Protein AF-0000000066388146 (afdb_homodimer)

Radius of gyration: 17.17 Å; Cα contacts (8 Å, |Δi|>4): 403; chains: 2; bounding box: 47×48×36 Å

Solvent-accessible surface area (backbone atoms only — not comparable to full-atom values): 10457 Å² total; per-residue (Å²): 80,28,38,55,74,48,93,90,42,74,44,71,33,37,72,32,62,56,79,49,31,42,35,30,10,71,33,68,68,30,52,75,68,66,46,73,73,48,70,45,66,35,81,46,42,77,46,71,41,80,37,94,48,93,62,68,28,23,29,33,42,31,33,81,86,48,74,44,47,35,25,22,86,36,68,52,50,33,52,38,50,51,52,51,50,48,44,47,59,49,56,54,54,55,24,60,58,92,80,30,38,55,74,47,94,89,40,75,43,73,35,37,73,31,62,55,81,50,29,41,35,30,12,72,34,68,69,30,52,76,68,64,47,73,71,48,69,46,66,36,79,47,42,77,46,71,42,81,37,94,48,93,60,69,28,22,30,33,44,31,34,83,84,47,74,45,46,35,25,21,87,36,67,51,50,33,52,38,49,50,51,52,50,48,44,49,60,49,56,54,52,59,19,54,63,92

Organism: Mus musculus (NCBI:txid10090)

Nearest PDB structures (foldseek):
  5wg4-assembly1_A  TM=7.773E-01  e=2.351E-04  Homo sapiens
  7k7z-assembly1_A  TM=7.798E-01  e=4.493E-04  Homo sapiens
  2rov-assembly1_A  TM=7.587E-01  e=9.107E-04  Rattus norvegicus
  7lc1-assembly1_B  TM=6.701E-01  e=1.537E-02  Homo sapiens
  8ozz-assembly1_A  TM=7.486E-01  e=7.104E-02  Trypanosoma cruzi

Secondary structure (DSSP, 8-state):
-EEEEETTEEEE-EEEE-SSEEEEESSHHHHHHT-EEEEEEGGGEEEEEE---SSSEEEEEEESS-EEEEEESSHHHHHHHHHHHHHHHS--------/-EEEEETTEEEE-EEEE-SSEEEEESSHHHHHHT-EEEEEEGGGEEEEEE---SSSEEEEEEESS-EEEEEESSHHHHHHHHHHHHHHHS--------

pLDDT: mean 89.86, std 14.62, range [28.53, 97.94]

InterPro domains:
  IPR001849 Pleckstrin homology domain [PF00169] (9-89)
  IPR001849 Pleckstrin homology domain [PS50003] (1-90)
  IPR001849 Pleckstrin homology domain [SM00233] (1-92)
  IPR011993 PH-like domain superfamily [G3DSA:2.30.29.30] (5-94)
  IPR039597 Myosin phosphatase-RhoA interacting protein, PH domain [cd13275] (6-98)
  IPR052223 Actin Cytoskeleton Regulatory [PTHR17271] (1-98)

Foldseek 3Di:
DWWDDDVPDIADWQWDDDLFKIWTHNDPVCVVVVPTPDIDGLQQWDAKAWDDDPQETWIWTDGPVDIIIDHDNYPVVSVVVRVVSVCSNDVPPDPPPD/DWWDDPVPDTADWQWDDDLFKIWTHNDPVCVVVVPTPDIDGLQQWDAKAWDDDPQETWIWTDGPVDIIIDHDNYPVVSVVVRVVSVCSNPVPDDPPPD

Sequence (196 aa):
MSILDEPGEWKKHWFVLTDSSLKYYRDSTAEEADELDGEIDLRSCTDVTEYAVQRNYGFQIHTKDAVYTLSAMTSGIRRNWIEALRKTVRPTSAPDVTMSILDEPGEWKKHWFVLTDSSLKYYRDSTAEEADELDGEIDLRSCTDVTEYAVQRNYGFQIHTKDAVYTLSAMTSGIRRNWIEALRKTVRPTSAPDVT

Structure (mmCIF, N/CA/C/O backbone):
data_AF-0000000066388146-model_v1
#
loop_
_entity.id
_entity.type
_entity.pdbx_description
1 polymer 'TRIO and F-actin binding protein'
#
loop_
_atom_site.group_PDB
_atom_site.id
_atom_site.type_symbol
_atom_site.label_atom_id
_atom_site.label_alt_id
_atom_site.label_comp_id
_atom_site.label_asym_id
_atom_site.label_entity_id
_atom_site.label_seq_id
_atom_site.pdbx_PDB_ins_code
_atom_site.Cartn_x
_atom_site.Cartn_y
_atom_site.Cartn_z
_atom_site.occupancy
_atom_site.B_iso_or_equiv
_atom_site.auth_seq_id
_atom_site.auth_comp_id
_atom_site.auth_asym_id
_atom_site.auth_atom_id
_atom_site.pdbx_PDB_model_num
ATOM 1 N N . MET A 1 1 ? 7.547 -6.219 -1.308 1 93.56 1 MET A N 1
ATOM 2 C CA . MET A 1 1 ? 6.855 -7.449 -0.934 1 93.56 1 MET A CA 1
ATOM 3 C C . MET A 1 1 ? 7.336 -8.617 -1.784 1 93.56 1 MET A C 1
ATOM 5 O O . MET A 1 1 ? 7.891 -8.422 -2.867 1 93.56 1 MET A O 1
ATOM 9 N N . SER A 1 2 ? 7.188 -9.883 -1.142 1 96.44 2 SER A N 1
ATOM 10 C CA . SER A 1 2 ? 7.617 -11.078 -1.865 1 96.44 2 SER A CA 1
ATOM 11 C C . SER A 1 2 ? 6.453 -12.031 -2.09 1 96.44 2 SER A C 1
ATOM 13 O O . SER A 1 2 ? 5.477 -12.023 -1.334 1 96.44 2 SER A O 1
ATOM 15 N N . ILE A 1 3 ? 6.629 -12.805 -3.176 1 96.44 3 ILE A N 1
ATOM 16 C CA . ILE A 1 3 ? 5.652 -13.844 -3.473 1 96.44 3 ILE A CA 1
ATOM 17 C C . ILE A 1 3 ? 6.352 -15.195 -3.578 1 96.44 3 ILE A C 1
ATOM 19 O O . ILE A 1 3 ? 7.465 -15.281 -4.102 1 96.44 3 ILE A O 1
ATOM 23 N N . LEU A 1 4 ? 5.613 -16.188 -3.029 1 94 4 LEU A N 1
ATOM 24 C CA . LEU A 1 4 ? 6.148 -17.547 -3.096 1 94 4 LEU A CA 1
ATOM 25 C C . LEU A 1 4 ? 5.871 -18.172 -4.457 1 94 4 LEU A C 1
ATOM 27 O O . LEU A 1 4 ? 4.715 -18.391 -4.824 1 94 4 LEU A O 1
ATOM 31 N N . ASP A 1 5 ? 6.777 -18.391 -5.363 1 85.31 5 ASP A N 1
ATOM 32 C CA . ASP A 1 5 ? 6.641 -18.953 -6.699 1 85.31 5 ASP A CA 1
ATOM 33 C C . ASP A 1 5 ? 6.75 -20.484 -6.672 1 85.31 5 ASP A C 1
ATOM 35 O O . ASP A 1 5 ? 5.836 -21.188 -7.105 1 85.31 5 ASP A O 1
ATOM 39 N N . GLU A 1 6 ? 7.812 -20.984 -6.57 1 77.12 6 GLU A N 1
ATOM 40 C CA . GLU A 1 6 ? 8.039 -22.406 -6.355 1 77.12 6 GLU A CA 1
ATOM 41 C C . GLU A 1 6 ? 8.156 -22.734 -4.867 1 77.12 6 GLU A C 1
ATOM 43 O O . GLU A 1 6 ? 8.469 -21.859 -4.059 1 77.12 6 GLU A O 1
ATOM 48 N N . PRO A 1 7 ? 7.691 -23.859 -4.684 1 74.81 7 PRO A N 1
ATOM 49 C CA . PRO A 1 7 ? 7.816 -24.203 -3.266 1 74.81 7 PRO A CA 1
ATOM 50 C C . PRO A 1 7 ? 9.188 -23.844 -2.693 1 74.81 7 PRO A C 1
ATOM 52 O O . PRO A 1 7 ? 10.211 -24.266 -3.236 1 74.81 7 PRO A O 1
ATOM 55 N N . GLY A 1 8 ? 9.078 -22.906 -1.815 1 82.44 8 GLY A N 1
ATOM 56 C CA . GLY A 1 8 ? 10.242 -22.578 -1.012 1 82.44 8 GLY A CA 1
ATOM 57 C C . GLY A 1 8 ? 10.992 -21.359 -1.524 1 82.44 8 GLY A C 1
ATOM 58 O O . GLY A 1 8 ? 11.906 -20.875 -0.865 1 82.44 8 GLY A O 1
ATOM 59 N N . 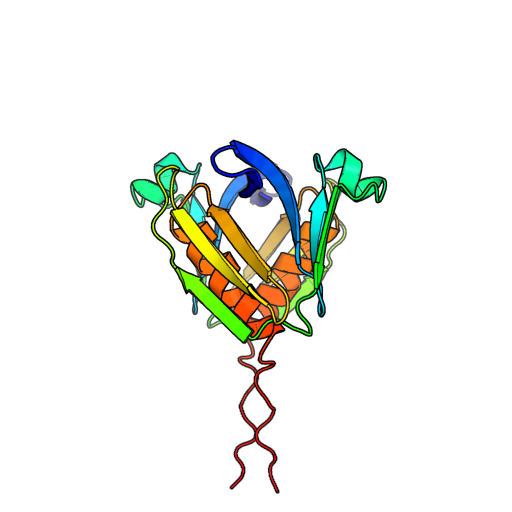GLU A 1 9 ? 10.695 -20.938 -2.703 1 92.19 9 GLU A N 1
ATOM 60 C CA . GLU A 1 9 ? 11.469 -19.797 -3.213 1 92.19 9 GLU A CA 1
ATOM 61 C C . GLU A 1 9 ? 10.656 -18.516 -3.154 1 92.19 9 GLU A C 1
ATOM 63 O O . GLU A 1 9 ? 9.594 -18.406 -3.764 1 92.19 9 GLU A O 1
ATOM 68 N N . TRP A 1 10 ? 11.156 -17.562 -2.395 1 94.88 10 TRP A N 1
ATOM 69 C CA . TRP A 1 10 ? 10.539 -16.25 -2.287 1 94.88 10 TRP A CA 1
ATOM 70 C C . TRP A 1 10 ? 11.156 -15.266 -3.277 1 94.88 10 TRP A C 1
ATOM 72 O O . TRP A 1 10 ? 12.383 -15.18 -3.383 1 94.88 10 TRP A O 1
ATOM 82 N N . LYS A 1 11 ? 10.375 -14.57 -4.059 1 95.94 11 LYS A N 1
ATOM 83 C CA . LYS A 1 11 ? 10.844 -13.547 -4.988 1 95.94 11 LYS A CA 1
ATOM 84 C C . LYS A 1 11 ? 10.219 -12.195 -4.684 1 95.94 11 LYS A C 1
ATOM 86 O O . LYS A 1 11 ? 9 -12.086 -4.512 1 95.94 11 LYS A O 1
ATOM 91 N N . LYS A 1 12 ? 11.102 -11.188 -4.57 1 95.19 12 LYS A N 1
ATOM 92 C CA . LYS A 1 12 ? 10.641 -9.828 -4.301 1 95.19 12 LYS A CA 1
ATOM 93 C C . LYS A 1 12 ? 10.094 -9.172 -5.566 1 95.19 12 LYS A C 1
ATOM 95 O O . LYS A 1 12 ? 10.672 -9.312 -6.645 1 95.19 12 LYS A O 1
ATOM 100 N N . HIS A 1 13 ? 8.914 -8.484 -5.516 1 96.69 13 HIS A N 1
ATOM 101 C CA . HIS A 1 13 ? 8.305 -7.77 -6.629 1 96.69 13 HIS A CA 1
ATOM 102 C C . HIS A 1 13 ? 7.699 -6.445 -6.172 1 96.69 13 HIS A C 1
ATOM 104 O O . HIS A 1 13 ? 7.527 -6.223 -4.973 1 96.69 13 HIS A O 1
ATOM 110 N N . TRP A 1 14 ? 7.566 -5.484 -7.164 1 95.75 14 TRP A N 1
ATOM 111 C CA . TRP A 1 14 ? 6.789 -4.262 -6.996 1 95.75 14 TRP A CA 1
ATOM 112 C C . TRP A 1 14 ? 5.309 -4.516 -7.25 1 95.75 14 TRP A C 1
ATOM 114 O O . TRP A 1 14 ? 4.91 -4.848 -8.367 1 95.75 14 TRP A O 1
ATOM 124 N N . PHE A 1 15 ? 4.457 -4.418 -6.18 1 97.12 15 PHE A N 1
ATOM 125 C CA . PHE A 1 15 ? 3.053 -4.789 -6.301 1 97.12 15 PHE A CA 1
ATOM 126 C C . PHE A 1 15 ? 2.176 -3.553 -6.453 1 97.12 15 PHE A C 1
ATOM 128 O O . PHE A 1 15 ? 2.408 -2.535 -5.797 1 97.12 15 PHE A O 1
ATOM 135 N N . VAL A 1 16 ? 1.188 -3.641 -7.348 1 96.56 16 VAL A N 1
ATOM 136 C CA . VAL A 1 16 ? 0.209 -2.582 -7.574 1 96.56 16 VAL A CA 1
ATOM 137 C C . VAL A 1 16 ? -1.199 -3.172 -7.578 1 96.56 16 VAL A C 1
ATOM 139 O O . VAL A 1 16 ? -1.485 -4.109 -8.328 1 96.56 16 VAL A O 1
ATOM 142 N N . LEU A 1 17 ? -2.033 -2.682 -6.707 1 95.19 17 LEU A N 1
ATOM 143 C CA . LEU A 1 17 ? -3.418 -3.131 -6.605 1 95.19 17 LEU A CA 1
ATOM 144 C C . LEU A 1 17 ? -4.32 -2.328 -7.539 1 95.19 17 LEU A C 1
ATOM 146 O O . LEU A 1 17 ? -4.234 -1.098 -7.586 1 95.19 17 LEU A O 1
ATOM 150 N N . THR A 1 18 ? -5.078 -2.957 -8.344 1 92 18 THR A N 1
ATOM 151 C CA . THR A 1 18 ? -6.125 -2.346 -9.156 1 92 18 THR A CA 1
ATOM 152 C C . THR A 1 18 ? -7.504 -2.793 -8.695 1 92 18 THR A C 1
ATOM 154 O O . THR A 1 18 ? -7.629 -3.484 -7.68 1 92 18 THR A O 1
ATOM 157 N N . ASP A 1 19 ? -8.562 -2.451 -9.375 1 87.5 19 ASP A N 1
ATOM 158 C CA . ASP A 1 19 ? -9.93 -2.805 -9 1 87.5 19 ASP A CA 1
ATOM 159 C C . ASP A 1 19 ? -10.172 -4.305 -9.148 1 87.5 19 ASP A C 1
ATOM 161 O O . ASP A 1 19 ? -10.992 -4.879 -8.438 1 87.5 19 ASP A O 1
ATOM 165 N N . SER A 1 20 ? -9.383 -4.852 -10.047 1 91.69 20 SER A N 1
ATOM 166 C CA . SER A 1 20 ? -9.742 -6.238 -10.328 1 91.69 20 SER A CA 1
ATOM 167 C C . SER A 1 20 ? -8.531 -7.156 -10.25 1 91.69 20 SER A C 1
ATOM 169 O O . SER A 1 20 ? -8.648 -8.367 -10.445 1 91.69 20 SER A O 1
ATOM 171 N N . SER A 1 21 ? -7.406 -6.531 -9.969 1 95.62 21 SER A N 1
ATOM 172 C CA . SER A 1 21 ? -6.23 -7.395 -9.992 1 95.62 21 SER A CA 1
ATOM 173 C C . SER A 1 21 ? -5.113 -6.836 -9.117 1 95.62 21 SER A C 1
ATOM 175 O O . SER A 1 21 ? -5.121 -5.652 -8.773 1 95.62 21 SER A O 1
ATOM 177 N N . LEU A 1 22 ? -4.332 -7.734 -8.656 1 96.75 22 LEU A N 1
ATOM 178 C CA . LEU A 1 22 ? -3.035 -7.395 -8.078 1 96.75 22 LEU A CA 1
ATOM 179 C C . LEU A 1 22 ? -1.907 -7.684 -9.062 1 96.75 22 LEU A C 1
ATOM 181 O O . LEU A 1 22 ? -1.628 -8.844 -9.375 1 96.75 22 LEU A O 1
ATOM 185 N N . LYS A 1 23 ? -1.319 -6.609 -9.531 1 97.5 23 LYS A N 1
ATOM 186 C CA . LYS A 1 23 ? -0.214 -6.734 -10.477 1 97.5 23 LYS A CA 1
ATOM 187 C C . LYS A 1 23 ? 1.132 -6.617 -9.766 1 97.5 23 LYS A C 1
ATOM 189 O O . LYS A 1 23 ? 1.255 -5.902 -8.773 1 97.5 23 LYS A O 1
ATOM 194 N N . TYR A 1 24 ? 2.115 -7.379 -10.32 1 97.62 24 TYR A N 1
ATOM 195 C CA . TYR A 1 24 ? 3.436 -7.23 -9.719 1 97.62 24 TYR A CA 1
ATOM 196 C C . TYR A 1 24 ? 4.52 -7.184 -10.789 1 97.62 24 TYR A C 1
ATOM 198 O O . TYR A 1 24 ? 4.398 -7.832 -11.828 1 97.62 24 TYR A O 1
ATOM 206 N N . TYR A 1 25 ? 5.461 -6.371 -10.531 1 97.81 25 TYR A N 1
ATOM 207 C CA . TYR A 1 25 ? 6.574 -6.031 -11.414 1 97.81 25 TYR A CA 1
ATOM 208 C C . TYR A 1 25 ? 7.91 -6.316 -10.734 1 97.81 25 TYR A C 1
ATOM 210 O O . TYR A 1 25 ? 7.984 -6.414 -9.508 1 97.81 25 TYR A O 1
ATOM 218 N N . ARG A 1 26 ? 8.945 -6.398 -11.586 1 97.5 26 ARG A N 1
ATOM 219 C CA . ARG A 1 26 ? 10.289 -6.621 -11.055 1 97.5 26 ARG A CA 1
ATOM 220 C C . ARG A 1 26 ? 10.695 -5.496 -10.109 1 97.5 26 ARG A C 1
ATOM 222 O O . ARG A 1 26 ? 11.305 -5.742 -9.07 1 97.5 26 ARG A O 1
ATOM 229 N N . ASP A 1 27 ? 10.445 -4.219 -10.531 1 96.44 27 ASP A N 1
ATOM 230 C CA . ASP A 1 27 ? 10.766 -3.014 -9.766 1 96.44 27 ASP A CA 1
ATOM 231 C C . ASP A 1 27 ? 9.93 -1.827 -10.234 1 96.44 27 ASP A C 1
ATOM 233 O O . ASP A 1 27 ? 9.062 -1.978 -11.102 1 96.44 27 ASP A O 1
ATOM 237 N N . SER A 1 28 ? 10.195 -0.655 -9.695 1 93.19 28 SER A N 1
ATOM 238 C CA . SER A 1 28 ? 9.43 0.546 -10 1 93.19 28 SER A CA 1
ATOM 239 C C . SER A 1 28 ? 9.609 0.959 -11.461 1 93.19 28 SER A C 1
ATOM 241 O O . SE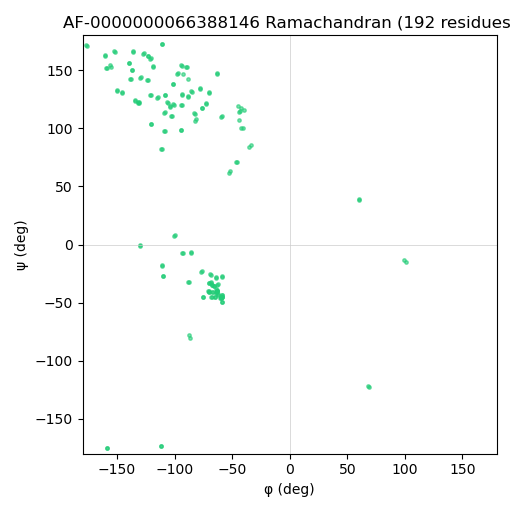R A 1 28 ? 8.672 1.459 -12.086 1 93.19 28 SER A O 1
ATOM 243 N N . THR A 1 29 ? 10.859 0.737 -11.961 1 96.75 29 THR A N 1
ATOM 244 C CA . THR A 1 29 ? 11.125 1.07 -13.359 1 96.75 29 THR A CA 1
ATOM 245 C C . THR A 1 29 ? 10.281 0.202 -14.289 1 96.75 29 THR A C 1
ATOM 247 O O . THR A 1 29 ? 9.766 0.685 -15.297 1 96.75 29 THR A O 1
ATOM 250 N N . ALA A 1 30 ? 10.188 -1.043 -13.945 1 97.56 30 ALA A N 1
ATOM 251 C CA . ALA A 1 30 ? 9.359 -1.96 -14.719 1 97.56 30 ALA A CA 1
ATOM 252 C C . ALA A 1 30 ? 7.887 -1.552 -14.672 1 97.56 30 ALA A C 1
ATOM 254 O O . ALA A 1 30 ? 7.16 -1.703 -15.656 1 97.56 30 ALA A O 1
ATOM 255 N N . GLU A 1 31 ? 7.383 -1.091 -13.516 1 96.5 31 GLU A N 1
ATOM 256 C CA . GLU A 1 31 ? 6.008 -0.601 -13.422 1 96.5 31 GLU A CA 1
ATOM 257 C C . GLU A 1 31 ? 5.77 0.562 -14.375 1 96.5 31 GLU A C 1
ATOM 259 O O . GLU A 1 31 ? 4.762 0.59 -15.086 1 96.5 31 GLU A O 1
ATOM 264 N N . GLU A 1 32 ? 6.723 1.479 -14.375 1 93.94 32 GLU A N 1
ATOM 265 C CA . GLU A 1 32 ? 6.613 2.641 -15.25 1 93.94 32 GLU A CA 1
ATOM 266 C C . GLU A 1 32 ? 6.613 2.225 -16.719 1 93.94 32 GLU A C 1
ATOM 268 O O . GLU A 1 32 ? 5.934 2.842 -17.547 1 93.94 32 GLU A O 1
ATOM 273 N N . ALA A 1 33 ? 7.324 1.23 -17.047 1 96.94 33 ALA A N 1
ATOM 274 C CA . ALA A 1 33 ? 7.422 0.725 -18.406 1 96.94 33 ALA A CA 1
ATOM 275 C C . ALA A 1 33 ? 6.297 -0.26 -18.703 1 96.94 33 ALA A C 1
ATOM 277 O O . ALA A 1 33 ? 6.164 -0.733 -19.844 1 96.94 33 ALA A O 1
ATOM 278 N N . ASP A 1 34 ? 5.531 -0.61 -17.719 1 95.81 34 ASP A N 1
ATOM 279 C CA . ASP A 1 34 ? 4.434 -1.568 -17.812 1 95.81 34 ASP A CA 1
ATOM 280 C C . ASP A 1 34 ? 4.941 -2.941 -18.25 1 95.81 34 ASP A C 1
ATOM 282 O O . ASP A 1 34 ? 4.355 -3.574 -19.125 1 95.81 34 ASP A O 1
ATOM 286 N N . GLU A 1 35 ? 6.059 -3.264 -17.719 1 97.94 35 GLU A N 1
ATOM 287 C CA . GLU A 1 35 ? 6.641 -4.586 -17.922 1 97.94 35 GLU A CA 1
ATOM 288 C C . GLU A 1 35 ? 6.266 -5.535 -16.781 1 97.94 35 GLU A C 1
ATOM 290 O O . GLU A 1 35 ? 7.016 -5.684 -15.812 1 97.94 35 GLU A O 1
ATOM 295 N N . LEU A 1 36 ? 5.234 -6.387 -17.016 1 97 36 LEU A N 1
ATOM 296 C CA . LEU A 1 36 ? 4.562 -7.184 -15.992 1 97 36 LEU A CA 1
ATOM 297 C C . LEU A 1 36 ? 5.301 -8.5 -15.766 1 97 36 LEU A C 1
ATOM 299 O O . LEU A 1 36 ? 5.672 -9.18 -16.719 1 97 36 LEU A O 1
ATOM 303 N N . ASP A 1 37 ? 5.539 -8.812 -14.484 1 97.75 37 ASP A N 1
ATOM 304 C CA . ASP A 1 37 ? 6.023 -10.141 -14.125 1 97.75 37 ASP A CA 1
ATOM 305 C C . ASP A 1 37 ? 4.863 -11.109 -13.898 1 97.75 37 ASP A C 1
ATOM 307 O O . ASP A 1 37 ? 5.008 -12.32 -14.102 1 97.75 37 ASP A O 1
ATOM 311 N N . GLY A 1 38 ? 3.752 -10.633 -13.406 1 97.12 38 GLY A N 1
ATOM 312 C CA . GLY A 1 38 ? 2.584 -11.461 -13.141 1 97.12 38 GLY A CA 1
ATOM 313 C C . GLY A 1 38 ? 1.391 -10.664 -12.648 1 97.12 38 GLY A C 1
ATOM 314 O O . GLY A 1 38 ? 1.487 -9.453 -12.438 1 97.12 38 GLY A O 1
ATOM 315 N N . GLU A 1 39 ? 0.329 -11.32 -12.562 1 96.88 39 GLU A N 1
ATOM 316 C CA . GLU A 1 39 ? -0.93 -10.727 -12.133 1 96.88 39 GLU A CA 1
ATOM 317 C C . GLU A 1 39 ? -1.82 -11.75 -11.438 1 96.88 39 GLU A C 1
ATOM 319 O O . GLU A 1 39 ? -1.907 -12.898 -11.867 1 96.88 39 GLU A O 1
ATOM 324 N N . ILE A 1 40 ? -2.32 -11.359 -10.359 1 96.5 40 ILE A N 1
ATOM 325 C CA . ILE A 1 40 ? -3.32 -12.172 -9.672 1 96.5 40 ILE A CA 1
ATOM 326 C C . ILE A 1 40 ? -4.715 -11.602 -9.938 1 96.5 40 ILE A C 1
ATOM 328 O O . ILE A 1 40 ? -4.996 -10.453 -9.602 1 96.5 40 ILE A O 1
ATOM 332 N N . ASP A 1 41 ? -5.598 -12.398 -10.523 1 96.06 41 ASP A N 1
ATOM 333 C CA . ASP A 1 41 ? -6.973 -11.984 -10.797 1 96.06 41 ASP A CA 1
ATOM 334 C C . ASP A 1 41 ? -7.816 -12.008 -9.523 1 96.06 41 ASP A C 1
ATOM 336 O O . ASP A 1 41 ? -8.133 -13.086 -9.008 1 96.06 41 ASP A O 1
ATOM 340 N N . LEU A 1 42 ? -8.336 -10.852 -9.102 1 95.44 42 LEU A N 1
ATOM 341 C CA . LEU A 1 42 ? -9.031 -10.75 -7.82 1 95.44 42 LEU A CA 1
ATOM 342 C C . LEU A 1 42 ? -10.531 -10.945 -8.008 1 95.44 42 LEU A C 1
ATOM 344 O O . LEU A 1 42 ? -11.273 -11.086 -7.027 1 95.44 42 LEU A O 1
ATOM 348 N N . ARG A 1 43 ? -10.992 -11.023 -9.242 1 93.56 43 ARG A N 1
ATOM 349 C CA . ARG A 1 43 ? -12.406 -11.266 -9.508 1 93.56 43 ARG A CA 1
ATOM 350 C C . ARG A 1 43 ? -12.828 -12.641 -9 1 93.56 43 ARG A C 1
ATOM 352 O O . ARG A 1 43 ? -13.992 -12.852 -8.656 1 93.56 43 ARG A O 1
ATOM 359 N N . SER A 1 44 ? -11.797 -13.477 -9.008 1 94.5 44 SER A N 1
ATOM 360 C CA . SER A 1 44 ? -12.062 -14.836 -8.562 1 94.5 44 SER A CA 1
ATOM 361 C C . SER A 1 44 ? -11.602 -15.047 -7.121 1 94.5 44 SER A C 1
ATOM 363 O O . SER A 1 44 ? -11.555 -16.172 -6.637 1 94.5 44 SER A O 1
ATOM 365 N N . CYS A 1 45 ? -11.195 -13.977 -6.449 1 95.12 45 CYS A N 1
ATOM 366 C CA . CYS A 1 45 ? -10.703 -14.086 -5.078 1 95.12 45 CYS A CA 1
ATOM 367 C C . CYS A 1 45 ? -11.836 -14.422 -4.113 1 95.12 45 CYS A C 1
ATOM 369 O O . CYS A 1 45 ? -12.867 -13.75 -4.105 1 95.12 45 CYS A O 1
ATOM 371 N N . THR A 1 46 ? -11.578 -15.43 -3.277 1 95.31 46 THR A N 1
ATOM 372 C CA . THR A 1 46 ? -12.625 -15.875 -2.361 1 95.31 46 THR A CA 1
ATOM 373 C C . THR A 1 46 ? -12.273 -15.508 -0.922 1 95.31 46 THR A C 1
ATOM 375 O O . THR A 1 46 ? -13.156 -15.398 -0.072 1 95.31 46 THR A O 1
ATOM 378 N N . ASP A 1 47 ? -10.969 -15.406 -0.688 1 95.44 47 ASP A N 1
ATOM 379 C CA . ASP A 1 47 ? -10.555 -15.102 0.68 1 95.44 47 ASP A CA 1
ATOM 380 C C . ASP A 1 47 ? -9.148 -14.508 0.715 1 95.44 47 ASP A C 1
ATOM 382 O O . ASP A 1 47 ? -8.336 -14.781 -0.169 1 95.44 47 ASP A O 1
ATOM 386 N N . VAL A 1 48 ? -8.914 -13.68 1.771 1 96.94 48 VAL A N 1
ATOM 387 C CA . VAL A 1 48 ? -7.59 -13.172 2.102 1 96.94 48 VAL A CA 1
ATOM 388 C C . VAL A 1 48 ? -7.312 -13.375 3.59 1 96.94 48 VAL A C 1
ATOM 390 O O . VAL A 1 48 ? -8.086 -12.93 4.438 1 96.94 48 VAL A O 1
ATOM 393 N N . THR A 1 49 ? -6.227 -14.102 3.91 1 96.75 49 THR A N 1
ATOM 394 C CA . THR A 1 49 ? -5.992 -14.469 5.301 1 96.75 49 THR A CA 1
ATOM 395 C C . THR A 1 49 ? -4.523 -14.281 5.672 1 96.75 49 THR A C 1
ATOM 397 O O . THR A 1 49 ? -3.643 -14.398 4.816 1 96.75 49 THR A O 1
ATOM 400 N N . GLU A 1 50 ? -4.441 -14 6.918 1 96.75 50 GLU A N 1
ATOM 401 C CA . GLU A 1 50 ? -3.072 -14.094 7.418 1 96.75 50 GLU A CA 1
ATOM 402 C C . GLU A 1 50 ? -2.541 -15.516 7.309 1 96.75 50 GLU A C 1
ATOM 404 O O . GLU A 1 50 ? -3.316 -16.469 7.316 1 96.75 50 GLU A O 1
ATOM 409 N N . TYR A 1 51 ? -1.293 -15.68 7.086 1 96.75 51 TYR A N 1
ATOM 410 C CA . TYR A 1 51 ? -0.652 -16.984 6.949 1 96.75 51 TYR A CA 1
ATOM 411 C C . TYR A 1 51 ? 0.762 -16.953 7.52 1 96.75 51 TYR A C 1
ATOM 413 O O . TYR A 1 51 ? 1.543 -16.047 7.215 1 96.75 51 TYR A O 1
ATOM 421 N N . ALA A 1 52 ? 1.037 -17.938 8.352 1 94.12 52 ALA A N 1
ATOM 422 C CA . ALA A 1 52 ? 2.367 -18.016 8.953 1 94.12 52 ALA A CA 1
ATOM 423 C C . ALA A 1 52 ? 3.406 -18.453 7.93 1 94.12 52 ALA A C 1
ATOM 425 O O . ALA A 1 52 ? 3.246 -19.484 7.285 1 94.12 52 ALA A O 1
ATOM 426 N N . VAL A 1 53 ? 4.379 -17.625 7.738 1 93.81 53 VAL A N 1
ATOM 427 C CA . VAL A 1 53 ? 5.492 -17.984 6.867 1 93.81 53 VAL A CA 1
ATOM 428 C C . VAL A 1 53 ? 6.812 -17.812 7.609 1 93.81 53 VAL A C 1
ATOM 430 O O . VAL A 1 53 ? 6.855 -17.203 8.68 1 93.81 53 VAL A O 1
ATOM 433 N N . GLN A 1 54 ? 7.781 -18.391 7.027 1 87.81 54 GLN A N 1
ATOM 434 C CA . GLN A 1 54 ? 9.094 -18.344 7.656 1 87.81 54 GLN A CA 1
ATOM 435 C C . GLN A 1 54 ? 9.75 -16.984 7.445 1 87.81 54 GLN A C 1
ATOM 437 O O . GLN A 1 54 ? 10.633 -16.578 8.211 1 87.81 54 GLN A O 1
ATOM 442 N N . ARG A 1 55 ? 9.328 -16.328 6.43 1 86.62 55 ARG A N 1
ATOM 443 C CA . ARG A 1 55 ? 9.953 -15.062 6.043 1 86.62 55 ARG A CA 1
ATOM 444 C C . ARG A 1 55 ? 9.031 -13.883 6.352 1 86.62 55 ARG A C 1
ATOM 446 O O . ARG A 1 55 ? 8.164 -13.531 5.547 1 86.62 55 ARG A O 1
ATOM 453 N N . ASN A 1 56 ? 9.242 -13.227 7.488 1 93.31 56 ASN A N 1
ATOM 454 C CA . ASN A 1 56 ? 8.586 -11.984 7.887 1 93.31 56 ASN A CA 1
ATOM 455 C C . ASN A 1 56 ? 7.102 -12.211 8.172 1 93.31 56 ASN A C 1
ATOM 457 O O . ASN A 1 56 ? 6.75 -12.992 9.055 1 93.31 56 ASN A O 1
ATOM 461 N N . TYR A 1 57 ? 6.133 -11.414 7.391 1 96.75 57 TYR A N 1
ATOM 462 C CA . TYR A 1 57 ? 4.711 -11.422 7.711 1 96.75 57 TYR A CA 1
ATOM 463 C C . TYR A 1 57 ? 3.889 -11.914 6.523 1 96.75 57 TYR A C 1
ATOM 465 O O . TYR A 1 57 ? 3.561 -11.133 5.625 1 96.75 57 TYR A O 1
ATOM 473 N N . GLY A 1 58 ? 3.459 -13.07 6.602 1 97.31 58 GLY A N 1
ATOM 474 C CA . GLY A 1 58 ? 2.838 -13.711 5.453 1 97.31 58 GLY A CA 1
ATOM 475 C C . GLY A 1 58 ? 1.326 -13.586 5.441 1 97.31 58 GLY A C 1
ATOM 476 O O . GLY A 1 58 ? 0.705 -13.406 6.492 1 97.31 58 GLY A O 1
ATOM 477 N N . PHE A 1 59 ? 0.725 -13.656 4.238 1 97.88 59 PHE A N 1
ATOM 478 C CA . PHE A 1 59 ? -0.711 -13.773 4.016 1 97.88 59 PHE A CA 1
ATOM 479 C C . PHE A 1 59 ? -0.998 -14.484 2.695 1 97.88 59 PHE A C 1
ATOM 481 O O . PHE A 1 59 ? -0.098 -14.664 1.872 1 97.88 59 PHE A O 1
ATOM 488 N N . GLN A 1 60 ? -2.25 -14.875 2.564 1 97.75 60 GLN A N 1
ATOM 489 C CA . GLN A 1 60 ? -2.604 -15.633 1.371 1 97.75 60 GLN A CA 1
ATOM 490 C C . GLN A 1 60 ? -3.834 -15.047 0.687 1 97.75 60 GLN A C 1
ATOM 492 O O . GLN A 1 60 ? -4.754 -14.57 1.355 1 97.75 60 GLN A O 1
ATOM 497 N N . ILE A 1 61 ? -3.789 -15.094 -0.56 1 97.5 61 ILE A N 1
ATOM 498 C CA . ILE A 1 61 ? -4.922 -14.766 -1.419 1 97.5 61 ILE A CA 1
ATOM 499 C C . ILE A 1 61 ? -5.473 -16.047 -2.057 1 97.5 61 ILE A C 1
ATOM 501 O O . ILE A 1 61 ? -4.781 -16.703 -2.838 1 97.5 61 ILE A O 1
ATOM 505 N N . HIS A 1 62 ? -6.629 -16.359 -1.683 1 97.25 62 HIS A N 1
ATOM 506 C CA . HIS A 1 62 ? -7.281 -17.547 -2.229 1 97.25 62 HIS A CA 1
ATOM 507 C C . HIS A 1 62 ? -8.172 -17.188 -3.416 1 97.25 62 HIS A C 1
ATOM 509 O O . HIS A 1 62 ? -9.086 -16.359 -3.287 1 97.25 62 HIS A O 1
ATOM 515 N N . THR A 1 63 ? -7.891 -17.75 -4.555 1 96.19 63 THR A N 1
ATOM 516 C CA . THR A 1 63 ? -8.758 -17.641 -5.719 1 96.19 63 THR A CA 1
ATOM 517 C C . THR A 1 63 ? -9.406 -18.984 -6.047 1 96.19 63 THR A C 1
ATOM 519 O O . THR A 1 63 ? -9.086 -20 -5.418 1 96.19 63 THR A O 1
ATOM 522 N N . LYS A 1 64 ? -10.344 -18.875 -7.027 1 95.56 64 LYS A N 1
ATOM 523 C CA . LYS A 1 64 ? -11.031 -20.094 -7.438 1 95.56 64 LYS A CA 1
ATOM 524 C C . LYS A 1 64 ? -10.031 -21.141 -7.949 1 95.56 64 LYS A C 1
ATOM 526 O O . LYS A 1 64 ? -10.203 -22.328 -7.723 1 95.56 64 LYS A O 1
ATOM 531 N N . ASP A 1 65 ? -8.922 -20.609 -8.453 1 93.31 65 ASP A N 1
ATOM 532 C CA . ASP A 1 65 ? -8.055 -21.516 -9.203 1 93.31 65 ASP A CA 1
ATOM 533 C C . ASP A 1 65 ? -6.75 -21.766 -8.453 1 93.31 65 ASP A C 1
ATOM 535 O O . ASP A 1 65 ? -6.035 -22.734 -8.742 1 93.31 65 ASP A O 1
ATOM 539 N N . ALA A 1 66 ? -6.48 -20.891 -7.535 1 94.94 66 ALA A N 1
ATOM 540 C CA . ALA A 1 66 ? -5.156 -21.016 -6.938 1 94.94 66 ALA A CA 1
ATOM 541 C C . ALA A 1 66 ? -5.094 -20.297 -5.59 1 94.94 66 ALA A C 1
ATOM 543 O O . ALA A 1 66 ? -5.992 -19.531 -5.246 1 94.94 66 ALA A O 1
ATOM 544 N N . VAL A 1 67 ? -4.078 -20.641 -4.824 1 96.38 67 VAL A N 1
ATOM 545 C CA . VAL A 1 67 ? -3.729 -19.938 -3.598 1 96.38 67 VAL A CA 1
ATOM 546 C C . VAL A 1 67 ? -2.359 -19.281 -3.756 1 96.38 67 VAL A C 1
ATOM 548 O O . VAL A 1 67 ? -1.381 -19.938 -4.102 1 96.38 67 VAL A O 1
ATOM 551 N N . TYR A 1 68 ? -2.311 -18.031 -3.502 1 96.75 68 TYR A N 1
ATOM 552 C CA . TYR A 1 68 ? -1.062 -17.281 -3.582 1 96.75 68 TYR A CA 1
ATOM 553 C C . TYR A 1 68 ? -0.564 -16.891 -2.191 1 96.75 68 TYR A C 1
ATOM 555 O O . TYR A 1 68 ? -1.319 -16.359 -1.383 1 96.75 68 TYR A O 1
ATOM 563 N N . THR A 1 69 ? 0.693 -17.219 -1.947 1 97.12 69 THR A N 1
ATOM 564 C CA . THR A 1 69 ? 1.303 -16.875 -0.667 1 97.12 69 THR A CA 1
ATOM 565 C C . THR A 1 69 ? 2.281 -15.711 -0.828 1 97.12 69 THR A C 1
ATOM 567 O O . THR A 1 69 ? 3.207 -15.781 -1.639 1 97.12 69 THR A O 1
ATOM 570 N N . LEU A 1 70 ? 1.999 -14.633 -0.06 1 97.31 70 LEU A N 1
ATOM 571 C CA . LEU A 1 70 ? 2.83 -13.438 -0.093 1 97.31 70 LEU A CA 1
ATOM 572 C C . LEU A 1 70 ? 3.4 -13.133 1.288 1 97.31 70 LEU A C 1
ATOM 574 O O . LEU A 1 70 ? 2.939 -13.688 2.291 1 97.31 70 LEU A O 1
ATOM 578 N N . SER A 1 71 ? 4.48 -12.328 1.252 1 97.12 71 SER A N 1
ATOM 579 C CA . SER A 1 71 ? 5.102 -11.93 2.51 1 97.12 71 SER A CA 1
ATOM 580 C C . SER A 1 71 ? 5.418 -10.438 2.521 1 97.12 71 SER A C 1
ATOM 582 O O . SER A 1 71 ? 6.082 -9.93 1.614 1 97.12 71 SER A O 1
ATOM 584 N N . ALA A 1 72 ? 4.875 -9.766 3.547 1 96.81 72 ALA A N 1
ATOM 585 C CA . ALA A 1 72 ? 5.168 -8.352 3.764 1 96.81 72 ALA A CA 1
ATOM 586 C C . ALA A 1 72 ? 6.395 -8.18 4.656 1 96.81 72 ALA A C 1
ATOM 588 O O . ALA A 1 72 ? 6.68 -9.031 5.504 1 96.81 72 ALA A O 1
ATOM 589 N N . MET A 1 73 ? 7.051 -7.062 4.453 1 93.06 73 MET A N 1
ATOM 590 C CA . MET A 1 73 ? 8.258 -6.781 5.23 1 93.06 73 MET A CA 1
ATOM 591 C C . MET A 1 73 ? 7.91 -6.535 6.695 1 93.06 73 MET A C 1
ATOM 593 O O . MET A 1 73 ? 8.711 -6.828 7.582 1 93.06 73 MET A O 1
ATOM 597 N N . THR A 1 74 ? 6.797 -5.98 7.027 1 95.12 74 THR A N 1
ATOM 598 C CA . THR A 1 74 ? 6.355 -5.676 8.383 1 95.12 74 THR A CA 1
ATOM 599 C C . THR A 1 74 ? 4.891 -6.055 8.57 1 95.12 74 THR A C 1
ATOM 601 O O . THR A 1 74 ? 4.18 -6.316 7.602 1 95.12 74 THR A O 1
ATOM 604 N N . SER A 1 75 ? 4.488 -6.066 9.875 1 94.69 75 SER A N 1
ATOM 605 C CA . SER A 1 75 ? 3.105 -6.395 10.195 1 94.69 75 SER A CA 1
ATOM 606 C C . SER A 1 75 ? 2.15 -5.312 9.703 1 94.69 75 SER A C 1
ATOM 608 O O . SER A 1 75 ? 1.029 -5.613 9.289 1 94.69 75 SER A O 1
ATOM 610 N N . GLY A 1 76 ? 2.57 -4.051 9.742 1 93.69 76 GLY A N 1
ATOM 611 C CA . GLY A 1 76 ? 1.743 -2.959 9.258 1 93.69 76 GLY A CA 1
ATOM 612 C C . GLY A 1 76 ? 1.443 -3.051 7.773 1 93.69 76 GLY A C 1
ATOM 613 O O . GLY A 1 76 ? 0.302 -2.852 7.352 1 93.69 76 GLY A O 1
ATOM 614 N N . ILE A 1 77 ? 2.375 -3.424 7.031 1 92.94 77 ILE A N 1
ATOM 615 C CA . ILE A 1 77 ? 2.211 -3.562 5.59 1 92.94 77 ILE A CA 1
ATOM 616 C C . ILE A 1 77 ? 1.314 -4.758 5.281 1 92.94 77 ILE A C 1
ATOM 618 O O . ILE A 1 77 ? 0.437 -4.68 4.422 1 92.94 77 ILE A O 1
ATOM 622 N N . ARG A 1 78 ? 1.506 -5.797 6.023 1 95.94 78 ARG A N 1
ATOM 623 C CA . ARG A 1 78 ? 0.628 -6.949 5.84 1 95.94 78 ARG A CA 1
ATOM 624 C C . ARG A 1 78 ? -0.83 -6.57 6.078 1 95.94 78 ARG A C 1
ATOM 626 O O . ARG A 1 78 ? -1.704 -6.902 5.277 1 95.94 78 ARG A O 1
ATOM 633 N N . ARG A 1 79 ? -1.028 -5.945 7.152 1 93.56 79 ARG A N 1
ATOM 634 C CA . ARG A 1 79 ? -2.387 -5.535 7.492 1 93.56 79 ARG A CA 1
ATOM 635 C C . ARG A 1 79 ? -2.973 -4.637 6.41 1 93.56 79 ARG A C 1
ATOM 637 O O . ARG A 1 79 ? -4.137 -4.785 6.035 1 93.56 79 ARG A O 1
ATOM 644 N N . ASN A 1 80 ? -2.207 -3.727 5.945 1 93.06 80 ASN A N 1
ATOM 645 C CA . ASN A 1 80 ? -2.646 -2.811 4.895 1 93.06 80 ASN A CA 1
ATOM 646 C C . ASN A 1 80 ? -3.047 -3.559 3.629 1 93.06 80 ASN A C 1
ATOM 648 O O . ASN A 1 80 ? -4.098 -3.285 3.047 1 93.06 80 ASN A O 1
ATOM 652 N N . TRP A 1 81 ? -2.248 -4.484 3.254 1 94.5 81 TRP A N 1
ATOM 653 C CA . TRP A 1 81 ? -2.502 -5.246 2.035 1 94.5 81 TRP A CA 1
ATOM 654 C C . TRP A 1 81 ? -3.738 -6.125 2.189 1 94.5 81 TRP A C 1
ATOM 656 O O . TRP A 1 81 ? -4.59 -6.172 1.299 1 94.5 81 TRP A O 1
ATOM 666 N N . ILE A 1 82 ? -3.859 -6.824 3.334 1 95.25 82 ILE A N 1
ATOM 667 C CA . ILE A 1 82 ? -5.02 -7.668 3.588 1 95.25 82 ILE A CA 1
ATOM 668 C C . ILE A 1 82 ? -6.293 -6.824 3.547 1 95.25 82 ILE A C 1
ATOM 670 O O . ILE A 1 82 ? -7.27 -7.199 2.893 1 95.25 82 ILE A O 1
ATOM 674 N N . GLU A 1 83 ? -6.25 -5.715 4.16 1 91.06 83 GLU A N 1
ATOM 675 C CA . GLU A 1 83 ? -7.414 -4.832 4.191 1 91.06 83 GLU A CA 1
ATOM 676 C C . GLU A 1 83 ? -7.746 -4.309 2.795 1 91.06 83 GLU A C 1
ATOM 678 O O . GLU A 1 83 ? -8.914 -4.289 2.396 1 91.06 83 GLU A O 1
ATOM 683 N N . ALA A 1 84 ? -6.809 -3.885 2.074 1 90.56 84 ALA A N 1
ATOM 684 C CA . ALA A 1 84 ? -7.012 -3.361 0.725 1 90.56 84 ALA A CA 1
ATOM 685 C C . ALA A 1 84 ? -7.57 -4.438 -0.201 1 90.56 84 ALA A C 1
ATOM 687 O O . ALA A 1 84 ? -8.5 -4.184 -0.971 1 90.56 84 ALA A O 1
ATOM 688 N N . LEU A 1 85 ? -7.035 -5.598 -0.079 1 93.44 85 LEU A N 1
ATOM 689 C CA . LEU A 1 85 ? -7.484 -6.707 -0.913 1 93.44 85 LEU A CA 1
ATOM 690 C C . LEU A 1 85 ? -8.914 -7.105 -0.564 1 93.44 85 LEU A C 1
ATOM 692 O O . LEU A 1 85 ? -9.727 -7.363 -1.456 1 93.44 85 LEU A O 1
ATOM 696 N N . ARG A 1 86 ? -9.195 -7.105 0.718 1 90.12 86 ARG A N 1
ATOM 697 C CA . ARG A 1 86 ? -10.555 -7.434 1.153 1 90.12 86 ARG A CA 1
ATOM 698 C C . ARG A 1 86 ? -11.555 -6.41 0.636 1 90.12 86 ARG A C 1
ATOM 700 O O . ARG A 1 86 ? -12.656 -6.766 0.222 1 90.12 86 ARG A O 1
ATOM 707 N N . LYS A 1 87 ? -11.195 -5.184 0.644 1 85.56 87 LYS A N 1
ATOM 708 C CA . LYS A 1 87 ? -12.078 -4.117 0.177 1 85.56 87 LYS A CA 1
ATOM 709 C C . LYS A 1 87 ? -12.266 -4.184 -1.335 1 85.56 87 LYS A C 1
ATOM 711 O O . LYS A 1 87 ? -13.328 -3.814 -1.85 1 85.56 87 LYS A O 1
ATOM 716 N N . THR A 1 88 ? -11.234 -4.598 -1.924 1 83.38 88 THR A N 1
ATOM 717 C CA . THR A 1 88 ? -11.297 -4.727 -3.375 1 83.38 88 THR A CA 1
ATOM 718 C C . THR A 1 88 ? -12.211 -5.883 -3.773 1 83.38 88 THR A C 1
ATOM 720 O O . THR A 1 88 ? -12.938 -5.793 -4.766 1 83.38 88 THR A O 1
ATOM 723 N N . VAL A 1 89 ? -12.172 -6.961 -3.105 1 82.12 89 VAL A N 1
ATOM 724 C CA . VAL A 1 89 ? -12.953 -8.164 -3.385 1 82.12 89 VAL A CA 1
ATOM 725 C C . VAL A 1 89 ? -14.398 -7.961 -2.943 1 82.12 89 VAL A C 1
ATOM 727 O O . VAL A 1 89 ? -15.328 -8.461 -3.584 1 82.12 89 VAL A O 1
ATOM 730 N N . ARG A 1 90 ? -14.664 -7.422 -1.781 1 74.19 90 ARG A N 1
ATOM 731 C CA . ARG A 1 90 ? -16 -7.094 -1.291 1 74.19 90 ARG A CA 1
ATOM 732 C C . ARG A 1 90 ? -16.203 -5.586 -1.21 1 74.19 90 ARG A C 1
ATOM 734 O O . ARG A 1 90 ? -15.883 -4.965 -0.192 1 74.19 90 ARG A O 1
ATOM 741 N N . PRO A 1 91 ? -16.531 -5.148 -2.463 1 60.81 91 PRO A N 1
ATOM 742 C CA . PRO A 1 91 ? -16.719 -3.701 -2.355 1 60.81 91 PRO A CA 1
ATOM 743 C C . PRO A 1 91 ? -17.812 -3.318 -1.361 1 60.81 91 PRO A C 1
ATOM 745 O O . PRO A 1 91 ? -18.766 -4.074 -1.169 1 60.81 91 PRO A O 1
ATOM 748 N N . THR A 1 92 ? -17.469 -2.779 -0.32 1 53.44 92 THR A N 1
ATOM 749 C CA . THR A 1 92 ? -18.484 -2.402 0.654 1 53.44 92 THR A CA 1
ATOM 750 C C . THR A 1 92 ? -19.766 -1.934 -0.047 1 53.44 92 THR A C 1
ATOM 752 O O . THR A 1 92 ? -19.719 -1.047 -0.902 1 53.44 92 THR A O 1
ATOM 755 N N . SER A 1 93 ? -20.578 -2.91 -0.397 1 47.22 93 SER A N 1
ATOM 756 C CA . SER A 1 93 ? -21.891 -2.627 -0.977 1 47.22 93 SER A CA 1
ATOM 757 C C . SER A 1 93 ? -22.594 -1.509 -0.22 1 47.22 93 SER A C 1
ATOM 759 O O . SER A 1 93 ? -22.562 -1.465 1.011 1 47.22 93 SER A O 1
ATOM 761 N N . ALA A 1 94 ? -22.719 -0.33 -0.75 1 48.34 94 ALA A N 1
ATOM 762 C CA . ALA A 1 94 ? -23.656 0.678 -0.273 1 48.34 94 ALA A CA 1
ATOM 763 C C . ALA A 1 94 ? -25 0.05 0.059 1 48.34 94 ALA A C 1
ATOM 765 O O . ALA A 1 94 ? -25.453 -0.885 -0.614 1 48.34 94 ALA A O 1
ATOM 766 N N . PRO A 1 95 ? -25.484 0.076 1.325 1 40.97 95 PRO A N 1
ATOM 767 C CA . PRO A 1 95 ? -26.844 -0.428 1.599 1 40.97 95 PRO A CA 1
ATOM 768 C C . PRO A 1 95 ? -27.844 -0.018 0.531 1 40.97 95 PRO A C 1
ATOM 770 O O . PRO A 1 95 ? -27.797 1.107 0.028 1 40.97 95 PRO A O 1
ATOM 773 N N . ASP A 1 96 ? -28.141 -0.89 -0.337 1 36.59 96 ASP A N 1
ATOM 774 C CA . ASP A 1 96 ? -29.297 -0.652 -1.211 1 36.59 96 ASP A CA 1
ATOM 775 C C . ASP A 1 96 ? -30.5 -0.188 -0.411 1 36.59 96 ASP A C 1
ATOM 777 O O . ASP A 1 96 ? -31.047 -0.945 0.395 1 36.59 96 ASP A O 1
ATOM 781 N N . VAL A 1 97 ? -30.359 1.071 0.072 1 37.78 97 VAL A N 1
ATOM 782 C CA . VAL A 1 97 ? -31.625 1.586 0.596 1 37.78 97 VAL A CA 1
ATOM 783 C C . VAL A 1 97 ? -32.719 1.453 -0.463 1 37.78 97 VAL A C 1
ATOM 785 O O . VAL A 1 97 ? -32.688 2.133 -1.492 1 37.78 97 VAL A O 1
ATOM 788 N N . THR A 1 98 ? -33 0.177 -0.867 1 29.5 98 THR A N 1
ATOM 789 C CA . THR A 1 98 ? -34.375 0.173 -1.384 1 29.5 98 THR A CA 1
ATOM 790 C C . THR A 1 98 ? -35.375 0.407 -0.259 1 29.5 98 THR A C 1
ATOM 792 O O . THR A 1 98 ? -35.156 -0.039 0.871 1 29.5 98 THR A O 1
ATOM 795 N N . MET B 1 1 ? 7.703 5.898 0.442 1 93.62 1 MET B N 1
ATOM 796 C CA . MET B 1 1 ? 6.988 7.141 0.157 1 93.62 1 MET B CA 1
ATOM 797 C C . MET B 1 1 ? 7.582 8.305 0.942 1 93.62 1 MET B C 1
ATOM 799 O O . MET B 1 1 ? 8.266 8.094 1.942 1 93.62 1 MET B O 1
ATOM 803 N N . SER B 1 2 ? 7.359 9.547 0.323 1 96.56 2 SER B N 1
ATOM 804 C CA . SER B 1 2 ? 7.887 10.734 0.986 1 96.56 2 SER B CA 1
ATOM 805 C C . SER B 1 2 ? 6.766 11.703 1.356 1 96.56 2 SER B C 1
ATOM 807 O O . SER B 1 2 ? 5.707 11.703 0.726 1 96.56 2 SER B O 1
ATOM 809 N N . ILE B 1 3 ? 7.066 12.469 2.42 1 96.56 3 ILE B N 1
ATOM 810 C CA . ILE B 1 3 ? 6.145 13.516 2.838 1 96.56 3 ILE B CA 1
ATOM 811 C C . ILE B 1 3 ? 6.867 14.867 2.852 1 96.56 3 ILE B C 1
ATOM 813 O O . ILE B 1 3 ? 8.039 14.945 3.225 1 96.56 3 ILE B O 1
ATOM 817 N N . LEU B 1 4 ? 6.066 15.859 2.404 1 94.12 4 LEU B N 1
ATOM 818 C CA . LEU B 1 4 ? 6.617 17.219 2.396 1 94.12 4 LEU B CA 1
ATOM 819 C C . LEU B 1 4 ? 6.512 17.859 3.777 1 94.12 4 LEU B C 1
ATOM 821 O O . LEU B 1 4 ? 5.406 18.094 4.27 1 94.12 4 LEU B O 1
ATOM 825 N N . ASP B 1 5 ? 7.516 18.047 4.57 1 85.56 5 ASP B N 1
ATOM 826 C CA . ASP B 1 5 ? 7.539 18.641 5.906 1 85.56 5 ASP B CA 1
ATOM 827 C C . ASP B 1 5 ? 7.668 20.156 5.84 1 85.56 5 ASP B C 1
ATOM 829 O O . ASP B 1 5 ? 6.828 20.875 6.383 1 85.56 5 ASP B O 1
ATOM 833 N N . GLU B 1 6 ? 8.727 20.672 5.66 1 77.62 6 GLU B N 1
ATOM 834 C CA . GLU B 1 6 ? 8.945 22.094 5.391 1 77.62 6 GLU B CA 1
ATOM 835 C C . GLU B 1 6 ? 8.867 22.391 3.896 1 77.62 6 GLU B C 1
ATOM 837 O O . GLU B 1 6 ? 9.094 21.5 3.07 1 77.62 6 GLU B O 1
ATOM 842 N N . PRO B 1 7 ? 8.312 23.5 3.764 1 74.75 7 PRO B N 1
ATOM 843 C CA . PRO B 1 7 ? 8.25 23.812 2.332 1 74.75 7 PRO B CA 1
ATOM 844 C C . PRO B 1 7 ? 9.555 23.484 1.606 1 74.75 7 PRO B C 1
ATOM 846 O O . PRO B 1 7 ? 10.625 23.922 2.021 1 74.75 7 PRO B O 1
ATOM 849 N N . GLY B 1 8 ? 9.328 22.516 0.748 1 82.94 8 GLY B N 1
ATOM 850 C CA . GLY B 1 8 ? 10.406 22.219 -0.18 1 82.94 8 GLY B CA 1
ATOM 851 C C . GLY B 1 8 ? 11.219 21 0.227 1 82.94 8 GLY B C 1
ATOM 852 O O . GLY B 1 8 ? 12.055 20.516 -0.542 1 82.94 8 GLY B O 1
ATOM 853 N N . GLU B 1 9 ? 11.07 20.562 1.446 1 92.31 9 GLU B N 1
ATOM 854 C CA . GLU B 1 9 ? 11.898 19.438 1.848 1 92.31 9 GLU B CA 1
ATOM 855 C C . GLU B 1 9 ? 11.094 18.141 1.88 1 92.31 9 GLU B C 1
ATOM 857 O O . GLU B 1 9 ? 10.102 18.047 2.604 1 92.31 9 GLU B O 1
ATOM 862 N N . TRP B 1 10 ? 11.5 17.203 1.062 1 95 10 TRP B N 1
ATOM 863 C CA . TRP B 1 10 ? 10.867 15.891 1.033 1 95 10 TRP B CA 1
ATOM 864 C C . TRP B 1 10 ? 11.602 14.906 1.938 1 95 10 TRP B C 1
ATOM 866 O O . TRP B 1 10 ? 12.828 14.805 1.883 1 95 10 TRP B O 1
ATOM 876 N N . LYS B 1 11 ? 10.914 14.219 2.811 1 96 11 LYS B N 1
ATOM 877 C CA . LYS B 1 11 ? 11.492 13.195 3.676 1 96 11 LYS B CA 1
ATOM 878 C C . LYS B 1 11 ? 10.82 11.844 3.457 1 96 11 LYS B C 1
ATOM 880 O O . LYS B 1 11 ? 9.586 11.75 3.445 1 96 11 LYS B O 1
ATOM 885 N N . LYS B 1 12 ? 11.68 10.828 3.23 1 95.25 12 LYS B N 1
ATOM 886 C CA . LYS B 1 12 ? 11.18 9.469 3.029 1 95.25 12 LYS B CA 1
ATOM 887 C C . LYS B 1 12 ? 10.789 8.82 4.355 1 95.25 12 LYS B C 1
ATOM 889 O O . LYS B 1 12 ? 11.5 8.953 5.352 1 95.25 12 LYS B O 1
ATOM 894 N N . HIS B 1 13 ? 9.609 8.148 4.461 1 96.75 13 HIS B N 1
ATOM 895 C CA . HIS B 1 13 ? 9.141 7.438 5.645 1 96.75 13 HIS B CA 1
ATOM 896 C C . HIS B 1 13 ? 8.477 6.117 5.266 1 96.75 13 HIS B C 1
ATOM 898 O O . HIS B 1 13 ? 8.148 5.898 4.094 1 96.75 13 HIS B O 1
ATOM 904 N N . TRP B 1 14 ? 8.461 5.156 6.27 1 95.75 14 TRP B N 1
ATOM 905 C CA . TRP B 1 14 ? 7.656 3.939 6.195 1 95.75 14 TRP B CA 1
ATOM 906 C C . TRP B 1 14 ? 6.223 4.207 6.633 1 95.75 14 TRP B C 1
ATOM 908 O O . TRP B 1 14 ? 5.973 4.551 7.793 1 95.75 14 TRP B O 1
ATOM 918 N N . PHE B 1 15 ? 5.238 4.109 5.68 1 97.06 15 PHE B N 1
ATOM 919 C CA . PHE B 1 15 ? 3.861 4.488 5.973 1 97.06 15 PHE B CA 1
ATOM 920 C C . PHE B 1 15 ? 3.002 3.256 6.23 1 97.06 15 PHE B C 1
ATOM 922 O O . PHE B 1 15 ? 3.145 2.24 5.551 1 97.06 15 PHE B O 1
ATOM 929 N N . VAL B 1 16 ? 2.143 3.365 7.25 1 96.56 16 VAL B N 1
ATOM 930 C CA . VAL B 1 16 ? 1.195 2.311 7.594 1 96.56 16 VAL B CA 1
ATOM 931 C C . VAL B 1 16 ? -0.199 2.908 7.777 1 96.56 16 VAL B C 1
ATOM 933 O O . VAL B 1 16 ? -0.384 3.846 8.555 1 96.56 16 VAL B O 1
ATOM 936 N N . LEU B 1 17 ? -1.143 2.424 7.016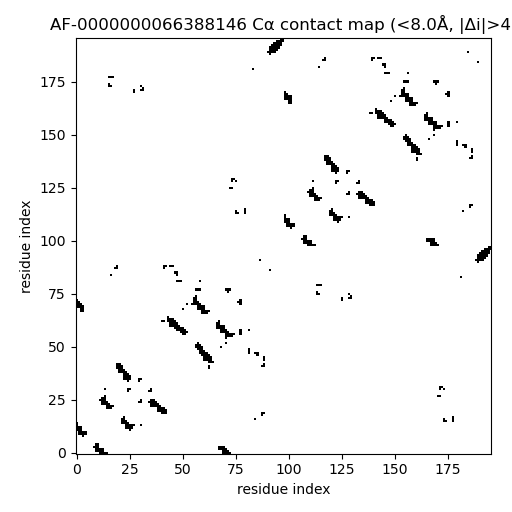 1 95.06 17 LEU B N 1
ATOM 937 C CA . LEU B 1 17 ? -2.525 2.883 7.082 1 95.06 17 LEU B CA 1
ATOM 938 C C . LEU B 1 17 ? -3.312 2.084 8.117 1 95.06 17 LEU B C 1
ATOM 940 O O . LEU B 1 17 ? -3.232 0.853 8.148 1 95.06 17 LEU B O 1
ATOM 944 N N . THR B 1 18 ? -3.957 2.713 9.031 1 92 18 THR B N 1
ATOM 945 C CA . THR B 1 18 ? -4.898 2.109 9.969 1 92 18 THR B CA 1
ATOM 946 C C . THR B 1 18 ? -6.324 2.576 9.68 1 92 18 THR B C 1
ATOM 948 O O . THR B 1 18 ? -6.562 3.283 8.703 1 92 18 THR B O 1
ATOM 951 N N . ASP B 1 19 ? -7.293 2.24 10.492 1 87.56 19 ASP B N 1
ATOM 952 C CA . ASP B 1 19 ? -8.688 2.609 10.281 1 87.56 19 ASP B CA 1
ATOM 953 C C . ASP B 1 19 ? -8.891 4.109 10.477 1 87.56 19 ASP B C 1
ATOM 955 O O . ASP B 1 19 ? -9.797 4.699 9.875 1 87.56 19 ASP B O 1
ATOM 959 N N . SER B 1 20 ? -7.988 4.652 11.273 1 91.69 20 SER B N 1
ATOM 960 C CA . SER B 1 20 ? -8.297 6.035 11.609 1 91.69 20 SER B CA 1
ATOM 961 C C . SER B 1 20 ? -7.094 6.945 11.375 1 91.69 20 SER B C 1
ATOM 963 O O . SER B 1 20 ? -7.172 8.156 11.594 1 91.69 20 SER B O 1
ATOM 965 N N . SER B 1 21 ? -6.031 6.316 10.938 1 95.56 21 SER B N 1
ATOM 966 C CA . SER B 1 21 ? -4.855 7.168 10.812 1 95.56 21 SER B CA 1
ATOM 967 C C . SER B 1 21 ? -3.865 6.605 9.797 1 95.56 21 SER B C 1
ATOM 969 O O . SER B 1 21 ? -3.922 5.418 9.461 1 95.56 21 SER B O 1
ATOM 971 N N . LEU B 1 22 ? -3.117 7.484 9.258 1 96.75 22 LEU B N 1
ATOM 972 C CA . LEU B 1 22 ? -1.909 7.137 8.523 1 96.75 22 LEU B CA 1
ATOM 973 C C . LEU B 1 22 ? -0.662 7.418 9.352 1 96.75 22 LEU B C 1
ATOM 975 O O . LEU B 1 22 ? -0.335 8.578 9.617 1 96.75 22 LEU B O 1
ATOM 979 N N . LYS B 1 23 ? -0.045 6.348 9.742 1 97.5 23 LYS B N 1
ATOM 980 C CA . LYS B 1 23 ? 1.174 6.465 10.539 1 97.5 23 LYS B CA 1
ATOM 981 C C . LYS B 1 23 ? 2.416 6.34 9.656 1 97.5 23 LYS B C 1
ATOM 983 O O . LYS B 1 23 ? 2.406 5.625 8.656 1 97.5 23 LYS B O 1
ATOM 988 N N . TYR B 1 24 ? 3.475 7.082 10.078 1 97.56 24 TYR B N 1
ATOM 989 C CA . TYR B 1 24 ? 4.707 6.926 9.32 1 97.56 24 TYR B CA 1
ATOM 990 C C . TYR B 1 24 ? 5.918 6.867 10.242 1 97.56 24 TYR B C 1
ATOM 992 O O . TYR B 1 24 ? 5.938 7.52 11.289 1 97.56 24 TYR B O 1
ATOM 1000 N N . TYR B 1 25 ? 6.805 6.062 9.867 1 97.81 25 TYR B N 1
ATOM 1001 C CA . TYR B 1 25 ? 8.016 5.715 10.602 1 97.81 25 TYR B CA 1
ATOM 1002 C C . TYR B 1 25 ? 9.258 5.984 9.766 1 97.81 25 TYR B C 1
ATOM 1004 O O . TYR B 1 25 ? 9.18 6.09 8.539 1 97.81 25 TYR B O 1
ATOM 1012 N N . ARG B 1 26 ? 10.398 6.055 10.484 1 97.5 26 ARG B N 1
ATOM 1013 C CA . ARG B 1 26 ? 11.664 6.266 9.789 1 97.5 26 ARG B CA 1
ATOM 1014 C C . ARG B 1 26 ? 11.938 5.137 8.805 1 97.5 26 ARG B C 1
ATOM 1016 O O . ARG B 1 26 ? 12.414 5.379 7.691 1 97.5 26 ARG B O 1
ATOM 1023 N N . ASP B 1 27 ? 11.742 3.855 9.25 1 96.38 27 ASP B N 1
ATOM 1024 C CA . ASP B 1 27 ? 11.953 2.648 8.453 1 96.38 27 ASP B CA 1
ATOM 1025 C C . ASP B 1 27 ? 11.172 1.47 9.031 1 96.38 27 ASP B C 1
ATOM 1027 O O . ASP B 1 27 ? 10.422 1.628 10 1 96.38 27 ASP B O 1
ATOM 1031 N N . SER B 1 28 ? 11.375 0.29 8.445 1 93.12 28 SER B N 1
ATOM 1032 C CA . SER B 1 28 ? 10.641 -0.904 8.852 1 93.12 28 SER B CA 1
ATOM 1033 C C . SER B 1 28 ? 10.992 -1.316 10.273 1 93.12 28 SER B C 1
ATOM 1035 O O . SER B 1 28 ? 10.141 -1.806 11.016 1 93.12 28 SER B O 1
ATOM 1037 N N . THR B 1 29 ? 12.305 -1.098 10.617 1 96.69 29 THR B N 1
ATOM 1038 C CA . THR B 1 29 ? 12.742 -1.43 11.969 1 96.69 29 THR B CA 1
ATOM 1039 C C . THR B 1 29 ? 12.031 -0.552 12.992 1 96.69 29 THR B C 1
ATOM 1041 O O . THR B 1 29 ? 11.641 -1.028 14.062 1 96.69 29 THR B O 1
ATOM 1044 N N . ALA B 1 30 ? 11.891 0.688 12.664 1 97.5 30 ALA B N 1
ATOM 1045 C CA . ALA B 1 30 ? 11.18 1.613 13.539 1 97.5 30 ALA B CA 1
ATOM 1046 C C . ALA B 1 30 ? 9.711 1.214 13.68 1 97.5 30 ALA B C 1
ATOM 1048 O O . ALA B 1 30 ? 9.117 1.373 14.742 1 97.5 30 ALA B O 1
ATOM 1049 N N . GLU B 1 31 ? 9.062 0.748 12.602 1 96.31 31 GLU B N 1
ATOM 1050 C CA . GLU B 1 31 ? 7.684 0.269 12.688 1 96.31 31 GLU B CA 1
ATOM 1051 C C . GLU B 1 31 ? 7.559 -0.891 13.672 1 96.31 31 GLU B C 1
ATOM 1053 O O . GLU B 1 31 ? 6.648 -0.91 14.508 1 96.31 31 GLU B O 1
ATOM 1058 N N . GLU B 1 32 ? 8.492 -1.813 13.539 1 93.75 32 GLU B N 1
ATOM 1059 C CA . GLU B 1 32 ? 8.484 -2.973 14.43 1 93.75 32 GLU B CA 1
ATOM 1060 C C . GLU B 1 32 ? 8.68 -2.555 15.883 1 93.75 32 GLU B C 1
ATOM 1062 O O . GLU B 1 32 ? 8.109 -3.166 16.797 1 93.75 32 GLU B O 1
ATOM 1067 N N . ALA B 1 33 ? 9.438 -1.556 16.109 1 96.81 33 ALA B N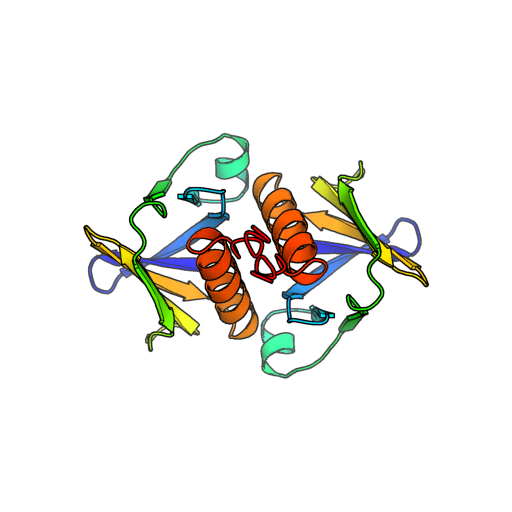 1
ATOM 1068 C CA . ALA B 1 33 ? 9.711 -1.045 17.453 1 96.81 33 ALA B CA 1
ATOM 1069 C C . ALA B 1 33 ? 8.641 -0.051 17.891 1 96.81 33 ALA B C 1
ATOM 1071 O O . ALA B 1 33 ? 8.656 0.428 19.031 1 96.81 33 ALA B O 1
ATOM 1072 N N . ASP B 1 34 ? 7.75 0.29 17 1 95.75 34 ASP B N 1
ATOM 1073 C CA . ASP B 1 34 ? 6.676 1.255 17.234 1 95.75 34 ASP B CA 1
ATOM 1074 C C . ASP B 1 34 ? 7.242 2.627 17.594 1 95.75 34 ASP B C 1
ATOM 1076 O O . ASP B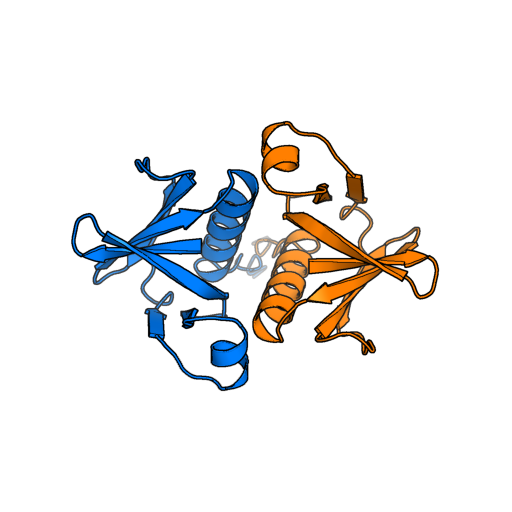 1 34 ? 6.773 3.268 18.547 1 95.75 34 ASP B O 1
ATOM 1080 N N . GLU B 1 35 ? 8.297 2.955 16.938 1 97.88 35 GLU B N 1
ATOM 1081 C CA . GLU B 1 35 ? 8.906 4.273 17.062 1 97.88 35 GLU B CA 1
ATOM 1082 C C . GLU B 1 35 ? 8.398 5.223 15.977 1 97.88 35 GLU B C 1
ATOM 1084 O O . GLU B 1 35 ? 9.023 5.363 14.922 1 97.88 35 GLU B O 1
ATOM 1089 N N . LEU B 1 36 ? 7.406 6.066 16.328 1 97 36 LEU B N 1
ATOM 1090 C CA . LEU B 1 36 ? 6.617 6.867 15.406 1 97 36 LEU B CA 1
ATOM 1091 C C . LEU B 1 36 ? 7.328 8.18 15.078 1 97 36 LEU B C 1
ATOM 1093 O O . LEU B 1 36 ? 7.816 8.859 15.977 1 97 36 LEU B O 1
ATOM 1097 N N . ASP B 1 37 ? 7.414 8.5 13.773 1 97.75 37 ASP B N 1
ATOM 1098 C CA . ASP B 1 37 ? 7.859 9.828 13.359 1 97.75 37 ASP B CA 1
ATOM 1099 C C . ASP B 1 37 ? 6.688 10.805 13.281 1 97.75 37 ASP B C 1
ATOM 1101 O O . ASP B 1 37 ? 6.863 12.008 13.453 1 97.75 37 ASP B O 1
ATOM 1105 N N . GLY B 1 38 ? 5.512 10.344 12.93 1 97.06 38 GLY B N 1
ATOM 1106 C CA . GLY B 1 38 ? 4.324 11.172 12.812 1 97.06 38 GLY B CA 1
ATOM 1107 C C . GLY B 1 38 ? 3.074 10.383 12.477 1 97.06 38 GLY B C 1
ATOM 1108 O O . GLY B 1 38 ? 3.137 9.172 12.25 1 97.06 38 GLY B O 1
ATOM 1109 N N . GLU B 1 39 ? 2.012 11.039 12.539 1 96.88 39 GLU B N 1
ATOM 1110 C CA . GLU B 1 39 ? 0.703 10.453 12.273 1 96.88 39 GLU B CA 1
ATOM 1111 C C . GLU B 1 39 ? -0.262 11.484 11.695 1 96.88 39 GLU B C 1
ATOM 1113 O O . GLU B 1 39 ? -0.288 12.633 12.141 1 96.88 39 GLU B O 1
ATOM 1118 N N . ILE B 1 40 ? -0.898 11.109 10.68 1 96.44 40 ILE B N 1
ATOM 1119 C CA . ILE B 1 40 ? -1.973 11.922 10.125 1 96.44 40 ILE B CA 1
ATOM 1120 C C . ILE B 1 40 ? -3.324 11.367 10.57 1 96.44 40 ILE B C 1
ATOM 1122 O O . ILE B 1 40 ? -3.656 10.219 10.273 1 96.44 40 ILE B O 1
ATOM 1126 N N . ASP B 1 41 ? -4.113 12.172 11.266 1 96.06 41 ASP B N 1
ATOM 1127 C CA . ASP B 1 41 ? -5.445 11.773 11.711 1 96.06 41 ASP B CA 1
ATOM 1128 C C . ASP B 1 41 ? -6.445 11.797 10.562 1 96.06 41 ASP B C 1
ATOM 1130 O O . ASP B 1 41 ? -6.82 12.875 10.078 1 96.06 41 ASP B O 1
ATOM 1134 N N . LEU B 1 42 ? -7.023 10.648 10.203 1 95.38 42 LEU B N 1
ATOM 1135 C CA . LEU B 1 42 ? -7.883 10.547 9.031 1 95.38 42 LEU B CA 1
ATOM 1136 C C . LEU B 1 42 ? -9.344 10.758 9.406 1 95.38 42 LEU B C 1
ATOM 1138 O O . LEU B 1 42 ? -10.203 10.898 8.531 1 95.38 42 LEU B O 1
ATOM 1142 N N . ARG B 1 43 ? -9.617 10.836 10.672 1 93.75 43 ARG B N 1
ATOM 1143 C CA . ARG B 1 43 ? -10.984 11.102 11.117 1 93.75 43 ARG B CA 1
ATOM 1144 C C . ARG B 1 43 ? -11.453 12.484 10.664 1 93.75 43 ARG B C 1
ATOM 1146 O O . ARG B 1 43 ? -12.648 12.711 10.477 1 93.75 43 ARG B O 1
ATOM 1153 N N . SER B 1 44 ? -10.422 13.305 10.555 1 94.31 44 SER B N 1
ATOM 1154 C CA . SER B 1 44 ? -10.734 14.664 10.141 1 94.31 44 SER B CA 1
ATOM 1155 C C . SER B 1 44 ? -10.461 14.875 8.656 1 94.31 44 SER B C 1
ATOM 1157 O O . SER B 1 44 ? -10.461 16 8.172 1 94.31 44 SER B O 1
ATOM 1159 N N . CYS B 1 45 ? -10.164 13.805 7.945 1 95.06 45 CYS B N 1
ATOM 1160 C CA . CYS B 1 45 ? -9.844 13.906 6.523 1 95.06 45 CYS B CA 1
ATOM 1161 C C . CYS B 1 45 ? -11.086 14.258 5.715 1 95.06 45 CYS B C 1
ATOM 1163 O O . CYS B 1 45 ? -12.125 13.602 5.844 1 95.06 45 CYS B O 1
ATOM 1165 N N . THR B 1 46 ? -10.938 15.273 4.855 1 95.06 46 THR B N 1
ATOM 1166 C CA . THR B 1 46 ? -12.086 15.734 4.078 1 95.06 46 THR B CA 1
ATOM 1167 C C . THR B 1 46 ? -11.922 15.367 2.607 1 95.06 46 THR B C 1
ATOM 1169 O O . THR B 1 46 ? -12.914 15.266 1.878 1 95.06 46 THR B O 1
ATOM 1172 N N . ASP B 1 47 ? -10.664 15.242 2.191 1 95.38 47 ASP B N 1
ATOM 1173 C CA . ASP B 1 47 ? -10.438 14.93 0.783 1 95.38 47 ASP B CA 1
ATOM 1174 C C . ASP B 1 47 ? -9.047 14.336 0.569 1 95.38 47 ASP B C 1
ATOM 1176 O O . ASP B 1 47 ? -8.125 14.602 1.339 1 95.38 47 ASP B O 1
ATOM 1180 N N . VAL B 1 48 ? -8.961 13.492 -0.51 1 96.88 48 VAL B N 1
ATOM 1181 C CA . VAL B 1 48 ? -7.688 12.977 -1.007 1 96.88 48 VAL B CA 1
ATOM 1182 C C . VAL B 1 48 ? -7.602 13.18 -2.518 1 96.88 48 VAL B C 1
ATOM 1184 O O . VAL B 1 48 ? -8.477 12.734 -3.262 1 96.88 48 VAL B O 1
ATOM 1187 N N . THR B 1 49 ? -6.559 13.898 -2.975 1 96.62 49 THR B N 1
ATOM 1188 C CA . THR B 1 49 ? -6.504 14.266 -4.383 1 96.62 49 THR B CA 1
ATOM 1189 C C . THR B 1 49 ? -5.098 14.062 -4.941 1 96.62 49 THR B C 1
ATOM 1191 O O . THR B 1 49 ? -4.113 14.164 -4.207 1 96.62 49 THR B O 1
ATOM 1194 N N . GLU B 1 50 ? -5.176 13.773 -6.184 1 96.81 50 GLU B N 1
ATOM 1195 C CA . GLU B 1 50 ? -3.883 13.852 -6.859 1 96.81 50 GLU B CA 1
ATOM 1196 C C . GLU B 1 50 ? -3.328 15.273 -6.824 1 96.81 50 GLU B C 1
ATOM 1198 O O . GLU B 1 50 ? -4.086 16.234 -6.738 1 96.81 50 GLU B O 1
ATOM 1203 N N . TYR B 1 51 ? -2.053 15.414 -6.758 1 96.62 51 TYR B N 1
ATOM 1204 C CA . TYR B 1 51 ? -1.388 16.719 -6.707 1 96.62 51 TYR B CA 1
ATOM 1205 C C . TYR B 1 51 ? -0.058 16.672 -7.449 1 96.62 51 TYR B C 1
ATOM 1207 O O . TYR B 1 51 ? 0.748 15.766 -7.246 1 96.62 51 TYR B O 1
ATOM 1215 N N . ALA B 1 52 ? 0.104 17.672 -8.305 1 94.19 52 ALA B N 1
ATOM 1216 C CA . ALA B 1 52 ? 1.348 17.734 -9.062 1 94.19 52 ALA B CA 1
ATOM 1217 C C . ALA B 1 52 ? 2.514 18.156 -8.18 1 94.19 52 ALA B C 1
ATOM 1219 O O . ALA B 1 52 ? 2.447 19.203 -7.516 1 94.19 52 ALA B O 1
ATOM 1220 N N . VAL B 1 53 ? 3.5 17.328 -8.125 1 93.81 53 VAL B N 1
ATOM 1221 C CA . VAL B 1 53 ? 4.715 17.672 -7.395 1 93.81 53 VAL B CA 1
ATOM 1222 C C . VAL B 1 53 ? 5.93 17.484 -8.297 1 93.81 53 VAL B C 1
ATOM 1224 O O . VAL B 1 53 ? 5.832 16.875 -9.367 1 93.81 53 VAL B O 1
ATOM 1227 N N . GLN B 1 54 ? 6.961 18.062 -7.844 1 87.81 54 GLN B N 1
ATOM 1228 C CA . GLN B 1 54 ? 8.188 18 -8.633 1 87.81 54 GLN B CA 1
ATOM 1229 C C . GLN B 1 54 ? 8.852 16.625 -8.516 1 87.81 54 GLN B C 1
ATOM 1231 O O . GLN B 1 54 ? 9.625 16.234 -9.391 1 87.81 54 GLN B O 1
ATOM 1236 N N . ARG B 1 55 ? 8.547 15.953 -7.469 1 86.88 55 ARG B N 1
ATOM 1237 C CA . ARG B 1 55 ? 9.203 14.68 -7.168 1 86.88 55 ARG B CA 1
ATOM 1238 C C . ARG B 1 55 ?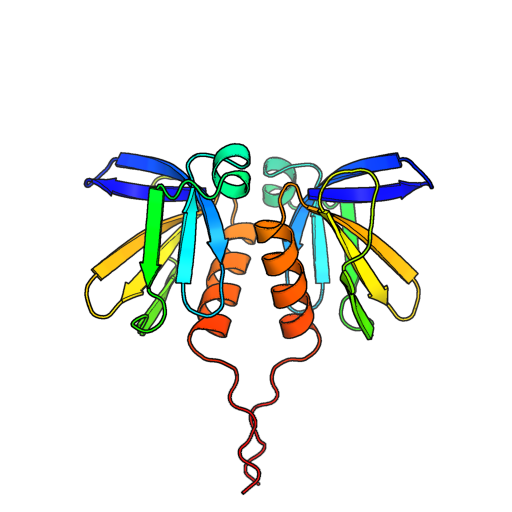 8.242 13.516 -7.363 1 86.88 55 ARG B C 1
ATOM 1240 O O . ARG B 1 55 ? 7.48 13.172 -6.453 1 86.88 55 ARG B O 1
ATOM 1247 N N . ASN B 1 56 ? 8.305 12.867 -8.508 1 93.31 56 ASN B N 1
ATOM 1248 C CA . ASN B 1 56 ? 7.59 11.641 -8.82 1 93.31 56 ASN B CA 1
ATOM 1249 C C . ASN B 1 56 ? 6.086 11.875 -8.906 1 93.31 56 ASN B C 1
ATOM 1251 O O . ASN B 1 56 ? 5.625 12.664 -9.734 1 93.31 56 ASN B O 1
ATOM 1255 N N . TYR B 1 57 ? 5.23 11.086 -8 1 96.81 57 TYR B N 1
ATOM 1256 C CA . TYR B 1 57 ? 3.779 11.109 -8.133 1 96.81 57 TYR B CA 1
ATOM 1257 C C . TYR B 1 57 ? 3.121 11.602 -6.852 1 96.81 57 TYR B C 1
ATOM 1259 O O . TYR B 1 57 ? 2.916 10.836 -5.91 1 96.81 57 TYR B O 1
ATOM 1267 N N . GLY B 1 58 ? 2.699 12.773 -6.867 1 97.25 58 GLY B N 1
ATOM 1268 C CA . GLY B 1 58 ? 2.234 13.43 -5.652 1 97.25 58 GLY B CA 1
ATOM 1269 C C . GLY B 1 58 ? 0.735 13.312 -5.445 1 97.25 58 G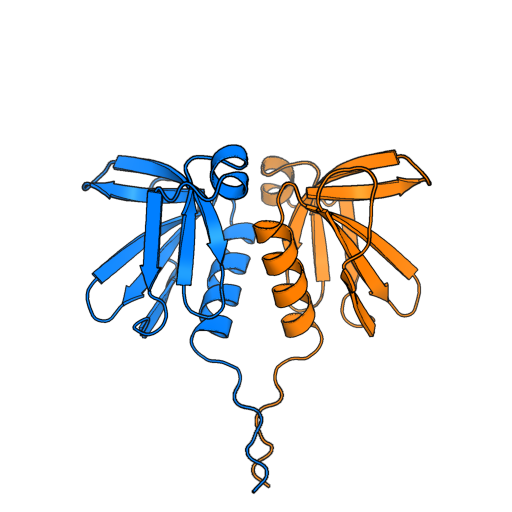LY B C 1
ATOM 1270 O O . GLY B 1 58 ? -0.016 13.133 -6.41 1 97.25 58 GLY B O 1
ATOM 1271 N N . PHE B 1 59 ? 0.289 13.375 -4.184 1 97.94 59 PHE B N 1
ATOM 1272 C CA . PHE B 1 59 ? -1.106 13.5 -3.781 1 97.94 59 PHE B CA 1
ATOM 1273 C C . PHE B 1 59 ? -1.218 14.211 -2.438 1 97.94 59 PHE B C 1
ATOM 1275 O O . PHE B 1 59 ? -0.219 14.383 -1.736 1 97.94 59 PHE B O 1
ATOM 1282 N N . GLN B 1 60 ? -2.434 14.625 -2.141 1 97.69 60 GLN B N 1
ATOM 1283 C CA . GLN B 1 60 ? -2.627 15.391 -0.912 1 97.69 60 GLN B CA 1
ATOM 1284 C C . GLN B 1 60 ? -3.766 14.805 -0.078 1 97.69 60 GLN B C 1
ATOM 1286 O O . GLN B 1 60 ? -4.766 14.336 -0.624 1 97.69 60 GLN B O 1
ATOM 1291 N N . ILE B 1 61 ? -3.561 14.867 1.16 1 97.5 61 ILE B N 1
ATOM 1292 C CA . ILE B 1 61 ? -4.578 14.547 2.156 1 97.5 61 ILE B CA 1
ATOM 1293 C C . ILE B 1 61 ? -5.031 15.82 2.859 1 97.5 61 ILE B C 1
ATOM 1295 O O . ILE B 1 61 ? -4.246 16.469 3.551 1 97.5 61 ILE B O 1
ATOM 1299 N N . HIS B 1 62 ? -6.234 16.156 2.619 1 97.25 62 HIS B N 1
ATOM 1300 C CA . HIS B 1 62 ? -6.805 17.344 3.242 1 97.25 62 HIS B CA 1
ATOM 1301 C C . HIS B 1 62 ? -7.539 16.984 4.531 1 97.25 62 HIS B C 1
ATOM 1303 O O . HIS B 1 62 ? -8.469 16.188 4.52 1 97.25 62 HIS B O 1
ATOM 1309 N N . THR B 1 63 ? -7.098 17.547 5.633 1 96.19 63 THR B N 1
ATOM 1310 C CA . THR B 1 63 ? -7.809 17.438 6.898 1 96.19 63 THR B CA 1
ATOM 1311 C C . THR B 1 63 ? -8.391 18.781 7.309 1 96.19 63 THR B C 1
ATOM 1313 O O . THR B 1 63 ? -8.148 19.797 6.652 1 96.19 63 THR B O 1
ATOM 1316 N N . LYS B 1 64 ? -9.203 18.703 8.398 1 95.44 64 LYS B N 1
ATOM 1317 C CA . LYS B 1 64 ? -9.812 19.922 8.898 1 95.44 64 LYS B CA 1
ATOM 1318 C C . LYS B 1 64 ? -8.742 20.953 9.281 1 95.44 64 LYS B C 1
ATOM 1320 O O . LYS B 1 64 ? -8.93 22.156 9.07 1 95.44 64 LYS B O 1
ATOM 1325 N N . ASP B 1 65 ? -7.59 20.406 9.641 1 93.06 65 ASP B N 1
ATOM 1326 C CA . ASP B 1 65 ? -6.625 21.312 10.266 1 93.06 65 ASP B CA 1
ATOM 1327 C C . ASP B 1 65 ? -5.426 21.547 9.352 1 93.06 65 ASP B C 1
ATOM 1329 O O . ASP B 1 65 ? -4.672 22.5 9.547 1 93.06 65 ASP B O 1
ATOM 1333 N N . ALA B 1 66 ? -5.293 20.672 8.414 1 94.81 66 ALA B N 1
ATOM 1334 C CA . ALA B 1 66 ? -4.055 20.781 7.652 1 94.81 66 ALA B CA 1
ATOM 1335 C C . ALA B 1 66 ? -4.172 20.062 6.309 1 94.81 66 ALA B C 1
ATOM 1337 O O . ALA B 1 66 ? -5.105 19.297 6.09 1 94.81 66 ALA B O 1
ATOM 1338 N N . VAL B 1 67 ? -3.27 20.406 5.418 1 96.25 67 VAL B N 1
ATOM 1339 C CA . VAL B 1 67 ? -3.084 19.688 4.156 1 96.25 67 VAL B CA 1
ATOM 1340 C C . VAL B 1 67 ? -1.711 19.016 4.141 1 96.25 67 VAL B C 1
ATOM 1342 O O . VAL B 1 67 ? -0.691 19.672 4.363 1 96.25 67 VAL B O 1
ATOM 1345 N N . TYR B 1 68 ? -1.708 17.781 3.881 1 96.69 68 TYR B N 1
ATOM 1346 C CA . TYR B 1 68 ? -0.464 17.016 3.801 1 96.69 68 TYR B CA 1
ATOM 1347 C C . TYR B 1 68 ? -0.15 16.641 2.359 1 96.69 68 TYR B C 1
ATOM 1349 O O . TYR B 1 68 ? -1.008 16.094 1.652 1 96.69 68 TYR B O 1
ATOM 1357 N N . THR B 1 69 ? 1.076 16.953 1.953 1 97.12 69 THR B N 1
ATOM 1358 C CA . THR B 1 69 ? 1.516 16.594 0.607 1 97.12 69 THR B CA 1
ATOM 1359 C C . THR B 1 69 ? 2.496 15.43 0.643 1 97.12 69 THR B C 1
ATOM 1361 O O . THR B 1 69 ? 3.516 15.492 1.331 1 97.12 69 THR B O 1
ATOM 1364 N N . LEU B 1 70 ? 2.105 14.352 -0.095 1 97.31 70 LEU B N 1
ATOM 1365 C CA . LEU B 1 70 ? 2.926 13.148 -0.169 1 97.31 70 LEU B CA 1
ATOM 1366 C C . LEU B 1 70 ? 3.312 12.844 -1.612 1 97.31 70 LEU B C 1
ATOM 1368 O O . LEU B 1 70 ? 2.734 13.398 -2.547 1 97.31 70 LEU B O 1
ATOM 1372 N N . SER B 1 71 ? 4.395 12.031 -1.711 1 97.12 71 SER B N 1
ATOM 1373 C CA . SER B 1 71 ? 4.848 11.633 -3.039 1 97.12 71 SER B CA 1
ATOM 1374 C C . SER B 1 71 ? 5.145 10.133 -3.09 1 97.12 71 SER B C 1
ATOM 1376 O O . SER B 1 71 ? 5.918 9.625 -2.279 1 97.12 71 SER B O 1
ATOM 1378 N N . ALA B 1 72 ? 4.461 9.461 -4.047 1 96.88 72 ALA B N 1
ATOM 1379 C CA . ALA B 1 72 ? 4.711 8.039 -4.293 1 96.88 72 ALA B CA 1
ATOM 1380 C C . ALA B 1 72 ? 5.809 7.855 -5.336 1 96.88 72 ALA B C 1
ATOM 1382 O O . ALA B 1 72 ? 5.988 8.703 -6.219 1 96.88 72 ALA B O 1
ATOM 1383 N N . MET B 1 73 ? 6.48 6.734 -5.219 1 93.31 73 MET B N 1
ATOM 1384 C CA . MET B 1 73 ? 7.57 6.445 -6.145 1 93.31 73 MET B CA 1
ATOM 1385 C C . MET B 1 73 ? 7.039 6.191 -7.551 1 93.31 73 MET B C 1
ATOM 1387 O O . MET B 1 73 ? 7.727 6.461 -8.539 1 93.31 73 MET B O 1
ATOM 1391 N N . THR B 1 74 ? 5.883 5.637 -7.723 1 95.31 74 THR B N 1
ATOM 1392 C CA . THR B 1 74 ? 5.266 5.332 -9.008 1 95.31 74 THR B CA 1
ATOM 1393 C C . THR B 1 74 ? 3.791 5.727 -9.008 1 95.31 74 THR B C 1
ATOM 1395 O O . THR B 1 74 ? 3.217 6 -7.957 1 95.31 74 THR B O 1
ATOM 1398 N N . SER B 1 75 ? 3.24 5.75 -10.258 1 94.88 75 SER B N 1
ATOM 1399 C CA . SER B 1 75 ? 1.829 6.094 -10.398 1 94.88 75 SER B CA 1
ATOM 1400 C C . SER B 1 75 ? 0.934 5.023 -9.789 1 94.88 75 SER B C 1
ATOM 1402 O O . SER B 1 75 ? -0.119 5.332 -9.227 1 94.88 75 SER B O 1
ATOM 1404 N N . GLY B 1 76 ? 1.334 3.764 -9.883 1 93.81 76 GLY B N 1
ATOM 1405 C CA . GLY B 1 76 ? 0.563 2.678 -9.297 1 93.81 76 GLY B CA 1
ATOM 1406 C C . GLY B 1 76 ? 0.456 2.766 -7.789 1 93.81 76 GLY B C 1
ATOM 1407 O O . GLY B 1 76 ? -0.623 2.57 -7.227 1 93.81 76 GLY B O 1
ATOM 1408 N N . ILE B 1 77 ? 1.486 3.131 -7.18 1 93.06 77 ILE B N 1
ATOM 1409 C CA . ILE B 1 77 ? 1.509 3.264 -5.727 1 93.06 77 ILE B CA 1
ATOM 1410 C C . ILE B 1 77 ? 0.67 4.469 -5.305 1 93.06 77 ILE B C 1
ATOM 1412 O O . ILE B 1 77 ? -0.09 4.395 -4.336 1 93.06 77 ILE B O 1
ATOM 1416 N N . ARG B 1 78 ? 0.78 5.512 -6.059 1 96 78 ARG B N 1
ATOM 1417 C CA . ARG B 1 78 ? -0.055 6.672 -5.766 1 96 78 ARG B CA 1
ATOM 1418 C C . ARG B 1 78 ? -1.535 6.309 -5.816 1 96 78 ARG B C 1
ATOM 1420 O O . ARG B 1 78 ? -2.295 6.648 -4.906 1 96 78 ARG B O 1
ATOM 1427 N N . ARG B 1 79 ? -1.881 5.684 -6.852 1 93.75 79 ARG B N 1
ATOM 1428 C CA . ARG B 1 79 ? -3.275 5.289 -7.012 1 93.75 79 ARG B CA 1
ATOM 1429 C C . ARG B 1 79 ? -3.727 4.395 -5.863 1 93.75 79 ARG B C 1
ATOM 1431 O O . ARG B 1 79 ? -4.836 4.551 -5.344 1 93.75 79 ARG B O 1
ATOM 1438 N N . ASN B 1 80 ? -2.916 3.48 -5.496 1 93.06 80 ASN B N 1
ATOM 1439 C CA . ASN B 1 80 ? -3.225 2.568 -4.402 1 93.06 80 ASN B CA 1
ATOM 1440 C C . ASN B 1 80 ? -3.455 3.32 -3.094 1 93.06 80 ASN B C 1
ATOM 1442 O O . ASN B 1 80 ? -4.426 3.055 -2.383 1 93.06 80 ASN B O 1
ATOM 1446 N N . TRP B 1 81 ? -2.609 4.234 -2.832 1 94.56 81 TRP B N 1
ATOM 1447 C CA . TRP B 1 81 ? -2.699 4.996 -1.59 1 94.56 81 TRP B CA 1
ATOM 1448 C C . TRP B 1 81 ? -3.934 5.891 -1.588 1 94.56 81 TRP B C 1
ATOM 1450 O O . TRP B 1 81 ? -4.664 5.949 -0.597 1 94.56 81 TRP B O 1
ATOM 1460 N N . ILE B 1 82 ? -4.188 6.59 -2.703 1 95.25 82 ILE B N 1
ATOM 1461 C CA . ILE B 1 82 ? -5.363 7.449 -2.811 1 95.25 82 ILE B CA 1
ATOM 1462 C C . ILE B 1 82 ? -6.629 6.617 -2.607 1 95.25 82 ILE B C 1
ATOM 1464 O O . ILE B 1 82 ? -7.512 6.996 -1.835 1 95.25 82 ILE B O 1
ATOM 1468 N N . GLU B 1 83 ? -6.684 5.504 -3.217 1 91.19 83 GLU B N 1
ATOM 1469 C CA . GLU B 1 83 ? -7.848 4.633 -3.098 1 91.19 83 GLU B CA 1
ATOM 1470 C C . GLU B 1 83 ? -8.008 4.113 -1.672 1 91.19 83 GLU B C 1
ATOM 1472 O O . GLU B 1 83 ? -9.109 4.109 -1.127 1 91.19 83 GLU B O 1
ATOM 1477 N N . ALA B 1 84 ? -6.98 3.682 -1.085 1 90.69 84 ALA B N 1
ATOM 1478 C CA . ALA B 1 84 ? -7.016 3.158 0.278 1 90.69 84 ALA B CA 1
ATOM 1479 C C . ALA B 1 84 ? -7.445 4.238 1.269 1 90.69 84 ALA B C 1
ATOM 1481 O O . ALA B 1 84 ? -8.266 3.988 2.15 1 90.69 84 ALA B O 1
ATOM 1482 N N . LEU B 1 85 ? -6.91 5.391 1.091 1 93.44 85 LEU B N 1
ATOM 1483 C CA . LEU B 1 85 ? -7.238 6.504 1.976 1 93.44 85 LEU B CA 1
ATOM 1484 C C . LEU B 1 85 ? -8.695 6.914 1.812 1 93.44 85 LEU B C 1
ATOM 1486 O O . LEU B 1 85 ? -9.391 7.176 2.801 1 93.44 85 LEU B O 1
ATOM 1490 N N . ARG B 1 86 ? -9.148 6.922 0.586 1 90.06 86 ARG B N 1
ATOM 1491 C CA . ARG B 1 86 ? -10.547 7.266 0.326 1 90.06 86 ARG B CA 1
ATOM 1492 C C . ARG B 1 86 ? -11.484 6.246 0.963 1 90.06 86 ARG B C 1
ATOM 1494 O O . ARG B 1 86 ? -12.523 6.613 1.515 1 90.06 86 ARG B O 1
ATOM 1501 N N . LYS B 1 87 ? -11.141 5.016 0.907 1 85.81 87 LYS B N 1
ATOM 1502 C CA . LYS B 1 87 ? -11.969 3.961 1.481 1 85.81 87 LYS B CA 1
ATOM 1503 C C . LYS B 1 87 ? -11.961 4.027 3.006 1 85.81 87 LYS B C 1
ATOM 1505 O O . LYS B 1 87 ? -12.945 3.66 3.652 1 85.81 87 LYS B O 1
ATOM 1510 N N . THR B 1 88 ? -10.852 4.434 3.451 1 83.5 88 THR B N 1
ATOM 1511 C CA . THR B 1 88 ? -10.727 4.559 4.898 1 83.5 88 THR B CA 1
ATOM 1512 C C . THR B 1 88 ? -11.57 5.723 5.414 1 83.5 88 THR B C 1
ATOM 1514 O O . THR B 1 88 ? -12.164 5.641 6.492 1 83.5 88 THR B O 1
ATOM 1517 N N . VAL B 1 89 ? -11.609 6.809 4.75 1 82.25 89 VAL B N 1
ATOM 1518 C CA . VAL B 1 89 ? -12.328 8.023 5.125 1 82.25 89 VAL B CA 1
ATOM 1519 C C . VAL B 1 89 ? -13.828 7.836 4.875 1 82.25 89 VAL B C 1
ATOM 1521 O O . VAL B 1 89 ? -14.656 8.344 5.629 1 82.25 89 VAL B O 1
ATOM 1524 N N . ARG B 1 90 ? -14.25 7.289 3.756 1 74.12 90 ARG B N 1
ATOM 1525 C CA . ARG B 1 90 ? -15.641 6.977 3.436 1 74.12 90 ARG B CA 1
ATOM 1526 C C . ARG B 1 90 ? -15.859 5.469 3.383 1 74.12 90 ARG B C 1
ATOM 1528 O O . ARG B 1 90 ? -15.688 4.848 2.334 1 74.12 90 ARG B O 1
ATOM 1535 N N . PRO B 1 91 ? -16.047 5.027 4.672 1 60.81 91 PRO B N 1
ATOM 1536 C CA . PRO B 1 91 ? -16.266 3.582 4.586 1 60.81 91 PRO B CA 1
ATOM 1537 C C . PRO B 1 91 ? -17.484 3.223 3.744 1 60.81 91 PRO B C 1
ATOM 1539 O O . PRO B 1 91 ? -18.453 4 3.678 1 60.81 91 PRO B O 1
ATOM 1542 N N . THR B 1 92 ? -17.312 2.682 2.641 1 54.62 92 THR B N 1
ATOM 1543 C CA . THR B 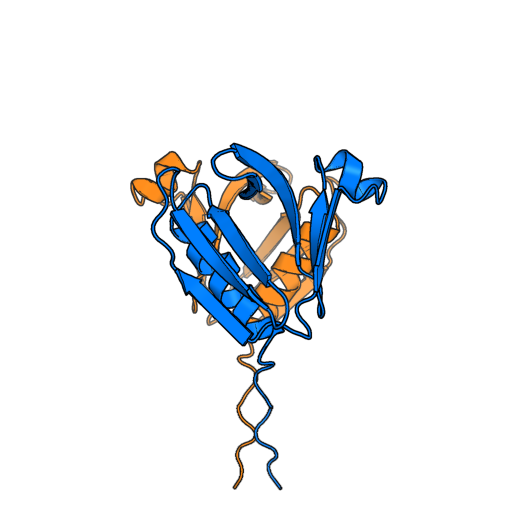1 92 ? -18.469 2.334 1.813 1 54.62 92 THR B CA 1
ATOM 1544 C C . THR B 1 92 ? -19.656 1.932 2.684 1 54.62 92 THR B C 1
ATOM 1546 O O . THR B 1 92 ? -19.531 1.055 3.541 1 54.62 92 THR B O 1
ATOM 1549 N N . SER B 1 93 ? -20.406 2.971 3.1 1 48.91 93 SER B N 1
ATOM 1550 C CA . SER B 1 93 ? -21.656 2.779 3.842 1 48.91 93 SER B CA 1
ATOM 1551 C C . SER B 1 93 ? -22.453 1.6 3.295 1 48.91 93 SER B C 1
ATOM 1553 O O . SER B 1 93 ? -22.484 1.376 2.084 1 48.91 93 SER B O 1
ATOM 1555 N N . ALA B 1 94 ? -22.656 0.573 4.059 1 47.28 94 ALA B N 1
ATOM 1556 C CA . ALA B 1 94 ? -23.672 -0.454 3.801 1 47.28 94 ALA B CA 1
ATOM 1557 C C . ALA B 1 94 ? -25 0.173 3.398 1 47.28 94 ALA B C 1
ATOM 1559 O O . ALA B 1 94 ? -25.375 1.229 3.91 1 47.28 94 ALA B O 1
ATOM 1560 N N . PRO B 1 95 ? -25.5 -0.147 2.141 1 40.12 95 PRO B N 1
ATOM 1561 C CA . PRO B 1 95 ? -26.844 0.35 1.865 1 40.12 95 PRO B CA 1
ATOM 1562 C C . PRO B 1 95 ? -27.797 0.188 3.057 1 40.12 95 PRO B C 1
ATOM 1564 O O . PRO B 1 95 ? -27.75 -0.831 3.752 1 40.12 95 PRO B O 1
ATOM 1567 N N . ASP B 1 96 ? -28.031 1.171 3.787 1 36.44 96 ASP B N 1
ATOM 1568 C CA . ASP B 1 96 ? -29.094 1.174 4.777 1 36.44 96 ASP B CA 1
ATOM 1569 C C . ASP B 1 96 ? -30.391 0.608 4.191 1 36.44 96 ASP B C 1
ATOM 1571 O O . ASP B 1 96 ? -30.984 1.209 3.297 1 36.44 96 ASP B O 1
ATOM 1575 N N . VAL B 1 97 ? -30.375 -0.705 3.971 1 37.84 97 VAL B N 1
ATOM 1576 C CA . VAL B 1 97 ? -31.688 -1.255 3.686 1 37.84 97 VAL B CA 1
ATOM 1577 C C . VAL B 1 97 ? -32.688 -0.827 4.773 1 37.84 97 VAL B C 1
ATOM 1579 O O . VAL B 1 97 ? -32.562 -1.249 5.926 1 37.84 97 VAL B O 1
ATOM 1582 N N . THR B 1 98 ? -32.906 0.497 4.844 1 28.53 98 THR B N 1
ATOM 1583 C CA . THR B 1 98 ? -34.219 0.682 5.438 1 28.53 98 THR B CA 1
ATOM 1584 C C . THR B 1 98 ? -35.312 0.192 4.496 1 28.53 98 THR B C 1
ATOM 1586 O O . THR B 1 98 ? -35.219 0.334 3.275 1 28.53 98 THR B O 1
#